Protein AF-A0A968N5Z4-F1 (afdb_monomer)

Sequence (242 aa):
MSGHGRSRRWRSIQRWVLMAIAAALLALATPAPAWSQWLPQSEAGAGNALPRGVQRIGVIEVATVKSHLDGRDLFEITAPAVQNRNELGDMLPVEVRAQQVTAAIDRAAWRLAEARDPAVVVAELNNFTILQAVDRKQLQRRVQLLTVTSLDADYHGLALEELAAEWQGILQDEIAREIRLYSPDELAKRTLRTLQIFLVAIAISVALWGLQWLLGRYSRRLASQRQREMAAAAAAAAAAAT

Radius of gyration: 35.43 Å; Cα contacts (8 Å, |Δi|>4): 238; chains: 1; bounding box: 84×46×102 Å

Secondary structure (DSSP, 8-state):
----SHHHHHHHHHHHHHHHHHHHHHHHSS----TTS---------TTPPPTTEEEETTEEEEEEE-TTT--EEEEEEEE--S-TT--TTPPPHHHHHHHHHHHHHHHHHHTTT-SSEEEEEEEETTEEEEEEEETTEEEEEEEEEE--HHHHHHHTS-HHHHHHHHHHHHHHHHHHHHHHH-HHHHHHHHHHHHHHHHHHHHHHHHHHHHHHHHHHHHHHHHHHHHHHHHHHHHHHHHHT-

Nearest PDB structures (foldseek):
  3hrg-assembly1_A  TM=4.103E-01  e=1.744E+00  Bacteroides thetaiotaomicron VPI-5482
  4v9b-assembly2_DQ  TM=3.376E-01  e=7.747E-01  Thermus thermophilus HB8
  6qla-assembly1_B  TM=3.942E-01  e=2.616E+00  permafrost metagenome

Solvent-accessible surface area (backbone atoms only — not comparable to full-atom values): 13858 Å² total; per-residue (Å²): 142,88,86,76,74,66,65,60,60,54,55,51,52,51,50,52,52,50,49,51,51,49,52,51,51,50,65,70,64,50,71,74,82,79,77,79,79,75,70,77,78,76,78,76,86,51,70,71,67,73,58,90,73,48,47,77,60,91,67,32,23,35,16,62,29,46,41,88,88,80,63,46,79,73,54,74,45,53,26,69,49,73,74,44,70,86,65,46,83,92,59,69,51,30,64,59,53,29,50,50,32,42,55,27,44,55,52,35,17,64,72,39,31,81,41,92,44,67,43,51,44,82,46,75,56,97,92,35,50,26,38,29,36,31,18,80,86,45,76,85,54,63,37,71,35,48,72,64,48,69,64,40,15,64,73,71,73,42,54,61,69,57,46,49,53,52,50,35,53,55,50,36,55,48,36,58,55,50,19,60,75,57,26,63,69,58,56,50,54,54,51,50,54,54,50,50,54,52,51,52,54,50,50,52,52,53,50,54,51,53,50,52,54,51,52,56,53,52,52,53,54,54,53,54,50,52,53,50,52,52,51,51,52,52,52,53,54,56,62,74,74,109

Structure (mmCIF, N/CA/C/O backbone):
data_AF-A0A968N5Z4-F1
#
_entry.id   AF-A0A968N5Z4-F1
#
loop_
_atom_site.group_PDB
_atom_site.id
_atom_site.type_symbol
_atom_site.label_atom_id
_atom_site.label_alt_id
_atom_site.label_comp_id
_atom_site.label_asym_id
_atom_site.label_entity_id
_atom_site.label_seq_id
_atom_site.pdbx_PDB_ins_code
_atom_site.Cartn_x
_atom_site.Cartn_y
_atom_site.Cartn_z
_atom_site.occupancy
_atom_site.B_iso_or_equiv
_atom_site.auth_seq_id
_atom_site.auth_comp_id
_atom_site.auth_asym_id
_atom_site.auth_atom_id
_atom_site.pdbx_PDB_model_num
ATOM 1 N N . MET A 1 1 ? 56.105 18.513 -48.249 1.00 44.12 1 MET A N 1
ATOM 2 C CA . MET A 1 1 ? 55.412 19.157 -47.108 1.00 44.12 1 MET A CA 1
ATOM 3 C C . MET A 1 1 ? 53.904 18.977 -47.268 1.00 44.12 1 MET A C 1
ATOM 5 O O . MET A 1 1 ? 53.317 19.684 -48.068 1.00 44.12 1 MET A O 1
ATOM 9 N N . SER A 1 2 ? 53.276 18.014 -46.583 1.00 49.69 2 SER A N 1
ATOM 10 C CA . SER A 1 2 ? 51.801 17.861 -46.571 1.00 49.69 2 SER A CA 1
ATOM 11 C C . SER A 1 2 ? 51.359 16.785 -45.563 1.00 49.69 2 SER A C 1
ATOM 13 O O . SER A 1 2 ? 50.905 15.701 -45.912 1.00 49.69 2 SER A O 1
ATOM 15 N N . GLY A 1 3 ? 51.521 17.080 -44.268 1.00 49.22 3 GLY A N 1
ATOM 16 C CA . GLY A 1 3 ? 51.230 16.160 -43.157 1.00 49.22 3 GLY A CA 1
ATOM 17 C C . GLY A 1 3 ? 50.047 16.550 -42.260 1.00 49.22 3 GLY A C 1
ATOM 18 O O . GLY A 1 3 ? 49.965 16.057 -41.143 1.00 49.22 3 GLY A O 1
ATOM 19 N N . HIS A 1 4 ? 49.152 17.458 -42.671 1.00 51.31 4 HIS A N 1
ATOM 20 C CA . HIS A 1 4 ? 48.159 18.063 -41.754 1.00 51.31 4 HIS A CA 1
ATOM 21 C C . HIS A 1 4 ? 46.698 17.588 -41.929 1.00 51.31 4 HIS A C 1
ATOM 23 O O . HIS A 1 4 ? 45.806 18.053 -41.226 1.00 51.31 4 HIS A O 1
ATOM 29 N N . GLY A 1 5 ? 46.418 16.612 -42.802 1.00 52.97 5 GLY A N 1
ATOM 30 C CA . GLY A 1 5 ? 45.034 16.191 -43.096 1.00 52.97 5 GLY A CA 1
ATOM 31 C C . GLY A 1 5 ? 44.387 15.185 -42.126 1.00 52.97 5 GLY A C 1
ATOM 32 O O . GLY A 1 5 ? 43.162 15.073 -42.091 1.00 52.97 5 GLY A O 1
ATOM 33 N N . ARG A 1 6 ? 45.161 14.424 -41.332 1.00 54.53 6 ARG A N 1
ATOM 34 C CA . ARG A 1 6 ? 44.605 13.334 -40.490 1.00 54.53 6 ARG A CA 1
ATOM 35 C C . ARG A 1 6 ? 44.046 13.797 -39.144 1.00 54.53 6 ARG A C 1
ATOM 37 O O . ARG A 1 6 ? 43.114 13.173 -38.643 1.00 54.53 6 ARG A O 1
ATOM 44 N N . SER A 1 7 ? 44.550 14.894 -38.583 1.00 55.19 7 SER A N 1
ATOM 45 C CA . SER A 1 7 ? 44.111 15.395 -37.271 1.00 55.19 7 SER A CA 1
ATOM 46 C C . SER A 1 7 ? 42.690 15.973 -37.299 1.00 55.19 7 SER A C 1
ATOM 48 O O . SER A 1 7 ? 41.977 15.911 -36.298 1.00 55.19 7 SER A O 1
ATOM 50 N N . ARG A 1 8 ? 42.230 16.472 -38.456 1.00 55.38 8 ARG A N 1
ATOM 51 C CA . ARG A 1 8 ? 40.909 17.108 -38.590 1.00 55.38 8 ARG A CA 1
ATOM 52 C C . ARG A 1 8 ? 39.753 16.100 -38.551 1.00 55.38 8 ARG A C 1
ATOM 54 O O . ARG A 1 8 ? 38.752 16.353 -37.888 1.00 55.38 8 ARG A O 1
ATOM 61 N N . ARG A 1 9 ? 39.918 14.927 -39.180 1.00 58.88 9 ARG A N 1
ATOM 62 C CA . ARG A 1 9 ? 38.917 13.839 -39.147 1.00 58.88 9 ARG A CA 1
ATOM 63 C C . ARG A 1 9 ? 38.835 13.151 -37.779 1.00 58.88 9 ARG A C 1
ATOM 65 O O . ARG A 1 9 ? 37.739 12.817 -37.336 1.00 58.88 9 ARG A O 1
ATOM 72 N N . TRP A 1 10 ? 39.958 13.006 -37.073 1.00 54.97 10 TRP A N 1
ATOM 73 C CA . TRP A 1 10 ? 39.968 12.401 -35.734 1.00 54.97 10 TRP A CA 1
ATOM 74 C C . TRP A 1 10 ? 39.226 13.267 -34.705 1.00 54.97 10 TRP A C 1
ATOM 76 O O . TRP A 1 10 ? 38.425 12.755 -33.924 1.00 54.97 10 TRP A O 1
ATOM 86 N N . ARG A 1 11 ? 39.392 14.595 -34.783 1.00 67.75 11 ARG A N 1
ATOM 87 C CA . ARG A 1 11 ? 38.659 15.549 -33.936 1.00 67.75 11 ARG A CA 1
ATOM 88 C C . ARG A 1 11 ? 37.149 15.542 -34.191 1.00 67.75 11 ARG A C 1
ATOM 90 O O . ARG A 1 11 ? 36.386 15.729 -33.252 1.00 67.75 11 ARG A O 1
ATOM 97 N N . SER A 1 12 ? 36.699 15.299 -35.427 1.00 70.50 12 SER A N 1
ATOM 98 C CA . SER A 1 12 ? 35.258 15.201 -35.713 1.00 70.50 12 SER A CA 1
ATOM 99 C C . SER A 1 12 ? 34.622 13.941 -35.123 1.00 70.50 12 SER A C 1
ATOM 101 O O . SER A 1 12 ? 33.533 14.021 -34.570 1.00 70.50 12 SER A O 1
ATOM 103 N N . ILE A 1 13 ? 35.321 12.801 -35.154 1.00 71.31 13 ILE A N 1
ATOM 104 C CA . ILE A 1 13 ? 34.802 11.542 -34.599 1.00 71.31 13 ILE A CA 1
ATOM 105 C C . ILE A 1 13 ? 34.783 11.599 -33.069 1.00 71.31 13 ILE A C 1
ATOM 107 O O . ILE A 1 13 ? 33.789 11.217 -32.463 1.00 71.31 13 ILE A O 1
ATOM 111 N N . GLN A 1 14 ? 35.824 12.162 -32.442 1.00 80.56 14 GLN A N 1
ATOM 112 C CA . GLN A 1 14 ? 35.818 12.410 -30.996 1.00 80.56 14 GLN A CA 1
ATOM 113 C C . GLN A 1 14 ? 34.645 13.297 -30.571 1.00 80.56 14 GLN A C 1
ATOM 115 O O . GLN A 1 14 ? 34.032 13.020 -29.550 1.00 80.56 14 GLN A O 1
ATOM 120 N N . ARG A 1 15 ? 34.284 14.316 -31.362 1.00 81.50 15 ARG A N 1
ATOM 121 C CA . ARG A 1 15 ? 33.121 15.171 -31.077 1.00 81.50 15 ARG A CA 1
ATOM 122 C C . ARG A 1 15 ? 31.794 14.424 -31.176 1.00 81.50 15 ARG A C 1
ATOM 124 O O . ARG A 1 15 ? 30.943 14.647 -30.329 1.00 81.50 15 ARG A O 1
ATOM 131 N N . TRP A 1 16 ? 31.623 13.533 -32.153 1.00 80.62 16 TRP A N 1
ATOM 132 C CA . TRP A 1 16 ? 30.402 12.725 -32.268 1.00 80.62 16 TRP A CA 1
ATOM 133 C C . TRP A 1 16 ? 30.281 11.683 -31.157 1.00 80.62 16 TRP A C 1
ATOM 135 O O . TRP A 1 16 ? 29.206 11.536 -30.589 1.00 80.62 16 TRP A O 1
ATOM 145 N N . VAL A 1 17 ? 31.381 11.017 -30.793 1.00 80.38 17 VAL A N 1
ATOM 146 C CA . VAL A 1 17 ? 31.399 10.072 -29.664 1.00 80.38 17 VAL A CA 1
ATOM 147 C C . VAL A 1 17 ? 31.159 10.805 -28.344 1.00 80.38 17 VAL A C 1
ATOM 149 O O . VAL A 1 17 ? 30.340 10.359 -27.551 1.00 80.38 17 VAL A O 1
ATOM 152 N N . LEU A 1 18 ? 31.795 11.962 -28.131 1.00 81.44 18 LEU A N 1
ATOM 153 C CA . LEU A 1 18 ? 31.539 12.791 -26.952 1.00 81.44 18 LEU A CA 1
ATOM 154 C C . LEU A 1 18 ? 30.105 13.325 -26.927 1.00 81.44 18 LEU A C 1
ATOM 156 O O . LEU A 1 18 ? 29.516 13.329 -25.858 1.00 81.44 18 LEU A O 1
ATOM 160 N N . MET A 1 19 ? 29.516 13.716 -28.063 1.00 83.88 19 MET A N 1
ATOM 161 C CA . MET A 1 19 ? 28.106 14.123 -28.113 1.00 83.88 19 MET A CA 1
ATOM 162 C C . MET A 1 19 ? 27.152 12.954 -27.860 1.00 83.88 19 MET A C 1
ATOM 164 O O . MET A 1 19 ? 26.158 13.148 -27.175 1.00 83.88 19 MET A O 1
ATOM 168 N N . ALA A 1 20 ? 27.448 11.748 -28.348 1.00 78.00 20 ALA A N 1
ATOM 169 C CA . ALA A 1 20 ? 26.629 10.565 -28.086 1.00 78.00 20 ALA A CA 1
ATOM 170 C C . ALA A 1 20 ? 26.717 10.121 -26.618 1.00 78.00 20 ALA A C 1
ATOM 172 O O . ALA A 1 20 ? 25.696 9.826 -26.007 1.00 78.00 20 ALA A O 1
ATOM 173 N N . ILE A 1 21 ? 27.920 10.136 -26.030 1.00 81.88 21 ILE A N 1
ATOM 174 C CA . ILE A 1 21 ? 28.124 9.864 -24.601 1.00 81.88 21 ILE A CA 1
ATOM 175 C C . ILE A 1 21 ? 27.467 10.957 -23.758 1.00 81.88 21 ILE A C 1
ATOM 177 O O . ILE A 1 21 ? 26.782 10.637 -22.796 1.00 81.88 21 ILE A O 1
ATOM 181 N N . ALA A 1 22 ? 27.619 12.230 -24.129 1.00 79.75 22 ALA A N 1
ATOM 182 C CA . ALA A 1 22 ? 26.968 13.335 -23.436 1.00 79.75 22 ALA A CA 1
ATOM 183 C C . ALA A 1 22 ? 25.444 13.233 -23.534 1.00 79.75 22 ALA A C 1
ATOM 185 O O . ALA A 1 22 ? 24.788 13.396 -22.520 1.00 79.75 22 ALA A O 1
ATOM 186 N N . ALA A 1 23 ? 24.875 12.900 -24.695 1.00 76.81 23 ALA A N 1
ATOM 187 C CA . ALA A 1 23 ? 23.435 12.702 -24.858 1.00 76.81 23 ALA A CA 1
ATOM 188 C C . ALA A 1 23 ? 22.921 11.488 -24.068 1.00 76.81 23 ALA A C 1
ATOM 190 O O . ALA A 1 23 ? 21.859 11.568 -23.459 1.00 76.81 23 ALA A O 1
ATOM 191 N N . ALA A 1 24 ? 23.682 10.390 -24.020 1.00 75.19 24 ALA A N 1
ATOM 192 C CA . ALA A 1 24 ? 23.342 9.216 -23.218 1.00 75.19 24 ALA A CA 1
ATOM 193 C C . ALA A 1 24 ? 23.418 9.511 -21.712 1.00 75.19 24 ALA A C 1
ATOM 195 O O . ALA A 1 24 ? 22.504 9.158 -20.974 1.00 75.19 24 ALA A O 1
ATOM 196 N N . LEU A 1 25 ? 24.467 10.206 -21.260 1.00 78.81 25 LEU A N 1
ATOM 197 C CA . LEU A 1 25 ? 24.588 10.671 -19.879 1.00 78.81 25 LEU A CA 1
ATOM 198 C C . LEU A 1 25 ? 23.495 11.683 -19.536 1.00 78.81 25 LEU A C 1
ATOM 200 O O . LEU A 1 25 ? 22.955 11.613 -18.444 1.00 78.81 25 LEU A O 1
ATOM 204 N N . LEU A 1 26 ? 23.120 12.573 -20.460 1.00 78.50 26 LEU A N 1
ATOM 205 C CA . LEU A 1 26 ? 22.037 13.535 -20.259 1.00 78.50 26 LEU A CA 1
ATOM 206 C C . LEU A 1 26 ? 20.676 12.831 -20.165 1.00 78.50 26 LEU A C 1
ATOM 208 O O . LEU A 1 26 ? 19.876 13.206 -19.323 1.00 78.50 26 LEU A O 1
ATOM 212 N N . ALA A 1 27 ? 20.437 11.779 -20.953 1.00 69.88 27 ALA A N 1
ATOM 213 C CA . ALA A 1 27 ? 19.224 10.960 -20.875 1.00 69.88 27 ALA A CA 1
ATOM 214 C C . ALA A 1 27 ? 19.164 10.070 -19.616 1.00 69.88 27 ALA A C 1
ATOM 216 O O . ALA A 1 27 ? 18.082 9.735 -19.144 1.00 69.88 27 ALA A O 1
ATOM 217 N N . LEU A 1 28 ? 20.316 9.686 -19.057 1.00 65.69 28 LEU A N 1
ATOM 218 C CA . LEU A 1 28 ? 20.408 8.984 -17.770 1.00 65.69 28 LEU A CA 1
ATOM 219 C C . LEU A 1 28 ? 20.325 9.947 -16.575 1.00 65.69 28 LEU A C 1
ATOM 221 O O . LEU A 1 28 ? 19.877 9.557 -15.502 1.00 65.69 28 LEU A O 1
ATOM 225 N N . ALA A 1 29 ? 20.766 11.192 -16.762 1.00 61.19 29 ALA A N 1
ATOM 226 C CA . ALA A 1 29 ? 20.775 12.244 -15.755 1.00 61.19 29 ALA A CA 1
ATOM 227 C C . ALA A 1 29 ? 19.541 13.148 -15.810 1.00 61.19 29 ALA A C 1
ATOM 229 O O . ALA A 1 29 ? 19.457 14.064 -14.999 1.00 61.19 29 ALA A O 1
ATOM 230 N N . THR A 1 30 ? 18.586 12.923 -16.719 1.00 51.00 30 THR A N 1
ATOM 231 C CA . THR A 1 30 ? 17.233 13.448 -16.543 1.00 51.00 30 THR A CA 1
ATOM 232 C C . THR A 1 30 ? 16.598 12.645 -15.414 1.00 51.00 30 THR A C 1
ATOM 234 O O . THR A 1 30 ? 16.192 11.505 -15.665 1.00 51.00 30 THR A O 1
ATOM 237 N N . PRO A 1 31 ? 16.519 13.168 -14.171 1.00 49.94 31 PRO A N 1
ATOM 238 C CA . PRO A 1 31 ? 15.640 12.557 -13.195 1.00 49.94 31 PRO A CA 1
ATOM 239 C C . PRO A 1 31 ? 14.262 12.494 -13.850 1.00 49.94 31 PRO A C 1
ATOM 241 O O . PRO A 1 31 ? 13.804 13.484 -14.431 1.00 49.94 31 PRO A O 1
ATOM 244 N N . ALA A 1 32 ? 13.615 11.327 -13.802 1.00 53.97 32 ALA A N 1
ATOM 245 C CA . ALA A 1 32 ? 12.187 11.269 -14.076 1.00 53.97 32 ALA A CA 1
ATOM 246 C C . ALA A 1 32 ? 11.536 12.418 -13.286 1.00 53.97 32 ALA A C 1
ATOM 248 O O . ALA A 1 32 ? 11.923 12.615 -12.128 1.00 53.97 32 ALA A O 1
ATOM 249 N N . PRO A 1 33 ? 10.643 13.225 -13.884 1.00 47.69 33 PRO A N 1
ATOM 250 C CA . PRO A 1 33 ? 10.035 14.339 -13.179 1.00 47.69 33 PRO A CA 1
ATOM 251 C C . PRO A 1 33 ? 9.195 13.788 -12.023 1.00 47.69 33 PRO A C 1
ATOM 253 O O . PRO A 1 33 ? 8.003 13.544 -12.155 1.00 47.69 33 PRO A O 1
ATOM 256 N N . ALA A 1 34 ? 9.818 13.635 -10.855 1.00 47.16 34 ALA A N 1
ATOM 257 C CA . ALA A 1 34 ? 9.179 13.479 -9.554 1.00 47.16 34 ALA A CA 1
ATOM 258 C C . ALA A 1 34 ? 8.635 14.845 -9.089 1.00 47.16 34 ALA A C 1
ATOM 260 O O . ALA A 1 34 ? 8.777 15.248 -7.941 1.00 47.16 34 ALA A O 1
ATOM 261 N N . TRP A 1 35 ? 8.076 15.611 -10.030 1.00 44.03 35 TRP A N 1
ATOM 262 C CA . TRP A 1 35 ? 7.598 16.983 -9.854 1.00 44.03 35 TRP A CA 1
ATOM 263 C C . TRP A 1 35 ? 6.091 17.009 -9.569 1.00 44.03 35 TRP A C 1
ATOM 265 O O . TRP A 1 35 ? 5.428 18.009 -9.820 1.00 44.03 35 TRP A O 1
ATOM 275 N N . SER A 1 36 ? 5.528 15.913 -9.055 1.00 43.16 36 SER A N 1
ATOM 276 C CA . SER A 1 36 ? 4.125 15.849 -8.633 1.00 43.16 36 SER A CA 1
ATOM 277 C C . SER A 1 36 ? 3.931 15.859 -7.113 1.00 43.16 36 SER A C 1
ATOM 279 O O . SER A 1 36 ? 2.792 15.898 -6.664 1.00 43.16 36 SER A O 1
ATOM 281 N N . GLN A 1 37 ? 4.998 15.883 -6.305 1.00 51.44 37 GLN A N 1
ATOM 282 C CA . GLN A 1 37 ? 4.885 15.824 -4.835 1.00 51.44 37 GLN A CA 1
ATOM 283 C C . GLN A 1 37 ? 5.090 17.167 -4.114 1.00 51.44 37 GLN A C 1
ATOM 285 O O . GLN A 1 37 ? 5.214 17.192 -2.896 1.00 51.44 37 GLN A O 1
ATOM 290 N N . TRP A 1 38 ? 5.118 18.291 -4.838 1.00 49.19 38 TRP A N 1
ATOM 291 C CA . TRP A 1 38 ? 5.418 19.614 -4.264 1.00 49.19 38 TRP A CA 1
ATOM 292 C C . TRP A 1 38 ? 4.328 20.667 -4.482 1.00 49.19 38 TRP A C 1
ATOM 294 O O . TRP A 1 38 ? 4.606 21.863 -4.416 1.00 49.19 38 TRP A O 1
ATOM 304 N N . LEU A 1 39 ? 3.076 20.254 -4.709 1.00 47.16 39 LEU A N 1
ATOM 305 C CA . LEU A 1 39 ? 1.979 21.171 -4.418 1.00 47.16 39 LEU A CA 1
ATOM 306 C C . LEU A 1 39 ? 1.737 21.147 -2.906 1.00 47.16 39 LEU A C 1
ATOM 308 O O . LEU A 1 39 ? 1.296 20.110 -2.403 1.00 47.16 39 LEU A O 1
ATOM 312 N N . PRO A 1 40 ? 1.971 22.254 -2.174 1.00 49.41 40 PRO A N 1
ATOM 313 C CA . PRO A 1 40 ? 1.305 22.426 -0.897 1.00 49.41 40 PRO A CA 1
ATOM 314 C C . PRO A 1 40 ? -0.190 22.297 -1.185 1.00 49.41 40 PRO A C 1
ATOM 316 O O . PRO A 1 40 ? -0.735 23.042 -2.005 1.00 49.41 40 PRO A O 1
ATOM 319 N N . GLN A 1 41 ? -0.837 21.289 -0.593 1.00 55.97 41 GLN A N 1
ATOM 320 C CA . GLN A 1 41 ? -2.289 21.248 -0.576 1.00 55.97 41 GLN A CA 1
ATOM 321 C C . GLN A 1 41 ? -2.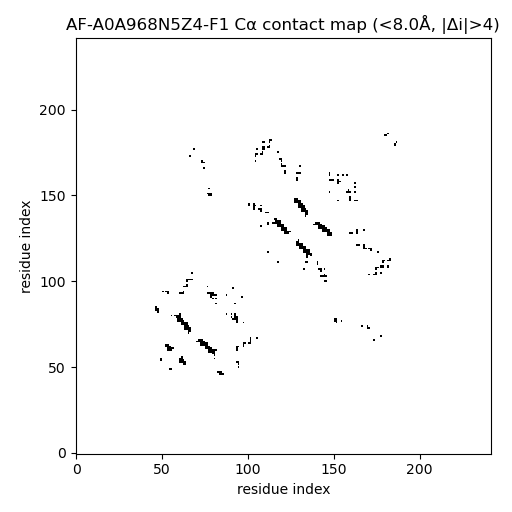717 22.551 0.082 1.00 55.97 41 GLN A C 1
ATOM 323 O O . GLN A 1 41 ? -2.425 22.791 1.249 1.00 55.97 41 GLN A O 1
ATOM 328 N N . SER A 1 42 ? -3.314 23.434 -0.710 1.00 49.06 42 SER A N 1
ATOM 329 C CA . SER A 1 42 ? -3.945 24.630 -0.204 1.00 49.06 42 SER A CA 1
ATOM 330 C C . SER A 1 42 ? -4.974 24.183 0.826 1.00 49.06 42 SER A C 1
ATOM 332 O O . SER A 1 42 ? -6.006 23.607 0.478 1.00 49.06 42 SER A O 1
ATOM 334 N N . GLU A 1 43 ? -4.659 24.423 2.097 1.00 50.78 43 GLU A N 1
ATOM 335 C CA . GLU A 1 43 ? -5.627 24.460 3.179 1.00 50.78 43 GLU A CA 1
ATOM 336 C C . GLU A 1 43 ? -6.643 25.538 2.805 1.00 50.78 43 GLU A C 1
ATOM 338 O O . GLU A 1 43 ? -6.453 26.736 3.018 1.00 50.78 43 GLU A O 1
ATOM 343 N N . ALA A 1 44 ? -7.706 25.115 2.125 1.00 45.31 44 ALA A N 1
ATOM 344 C CA . ALA A 1 44 ? -8.873 25.941 1.933 1.00 45.31 44 ALA A CA 1
ATOM 345 C C . ALA A 1 44 ? -9.470 26.157 3.324 1.00 45.31 44 ALA A C 1
ATOM 347 O O . ALA A 1 44 ? -10.059 25.253 3.914 1.00 45.31 44 ALA A O 1
ATOM 348 N N . GLY A 1 45 ? -9.239 27.353 3.860 1.00 45.47 45 GLY A N 1
ATOM 349 C CA . GLY A 1 45 ? -9.742 27.774 5.150 1.00 45.47 45 GLY A CA 1
ATOM 350 C C . GLY A 1 45 ? -11.253 27.598 5.265 1.00 45.47 45 GLY A C 1
ATOM 351 O O . GLY A 1 45 ? -12.021 28.134 4.474 1.00 45.47 45 GLY A O 1
ATOM 352 N N . ALA A 1 46 ? -11.650 26.856 6.289 1.00 45.03 46 ALA A N 1
ATOM 353 C CA . ALA A 1 46 ? -12.805 27.076 7.152 1.00 45.03 46 ALA A CA 1
ATOM 354 C C . ALA A 1 46 ? -12.725 25.954 8.189 1.00 45.03 46 ALA A C 1
ATOM 356 O O . ALA A 1 46 ? -12.797 24.792 7.805 1.00 45.03 46 ALA A O 1
ATOM 357 N N . GLY A 1 47 ? -12.569 26.267 9.479 1.00 53.75 47 GLY A N 1
ATOM 358 C CA . GLY A 1 47 ? -12.308 25.293 10.560 1.00 53.75 47 GLY A CA 1
ATOM 359 C C . GLY A 1 47 ? -13.320 24.144 10.732 1.00 53.75 47 GLY A C 1
ATOM 360 O O . GLY A 1 47 ? -13.128 23.313 11.612 1.00 53.75 47 GLY A O 1
ATOM 361 N N . ASN A 1 48 ? -14.346 24.068 9.874 1.00 63.38 48 ASN A N 1
ATOM 362 C CA . ASN A 1 48 ? -15.399 23.053 9.842 1.00 63.38 48 ASN A CA 1
ATOM 363 C C . ASN A 1 48 ? -15.581 22.364 8.470 1.00 63.38 48 ASN A C 1
ATOM 365 O O . ASN A 1 48 ? -16.478 21.531 8.336 1.00 63.38 48 ASN A O 1
ATOM 369 N N . ALA A 1 49 ? -14.808 22.711 7.435 1.00 76.75 49 ALA A N 1
ATOM 370 C CA . ALA A 1 49 ? -14.915 22.032 6.144 1.00 76.75 49 ALA A CA 1
ATOM 371 C C . ALA A 1 49 ? -14.338 20.612 6.253 1.00 76.75 49 ALA A C 1
ATOM 373 O O . ALA A 1 49 ? -13.232 20.419 6.759 1.00 76.75 49 ALA A O 1
ATOM 374 N N . LEU A 1 50 ? -15.093 19.612 5.793 1.00 84.50 50 LEU A N 1
ATOM 375 C CA . LEU A 1 50 ? -14.622 18.229 5.787 1.00 84.50 50 LEU A CA 1
ATOM 376 C C . LEU A 1 50 ? -13.473 18.074 4.777 1.00 84.50 50 LEU A C 1
ATOM 378 O O . LEU A 1 50 ? -13.612 18.524 3.632 1.00 84.50 50 LEU A O 1
ATOM 382 N N . PRO A 1 51 ? -12.352 17.437 5.164 1.00 87.81 51 PRO A N 1
ATOM 383 C CA . PRO A 1 51 ? -11.289 17.087 4.234 1.00 87.81 51 PRO A CA 1
ATOM 384 C C . PRO A 1 51 ? -11.805 16.200 3.097 1.00 87.81 51 PRO A C 1
ATOM 386 O O . PRO A 1 51 ? -12.813 15.500 3.217 1.00 87.81 51 PRO A O 1
ATOM 389 N N . ARG A 1 52 ? -11.096 16.200 1.965 1.00 87.44 52 ARG A N 1
ATOM 390 C CA . ARG A 1 52 ? -11.456 15.335 0.833 1.00 87.44 52 ARG A CA 1
ATOM 391 C C . ARG A 1 52 ? -11.396 13.865 1.243 1.00 87.44 52 ARG A C 1
ATOM 393 O O . ARG A 1 52 ? -10.413 13.433 1.833 1.00 87.44 52 ARG A O 1
ATOM 400 N N . GLY A 1 53 ? -12.420 13.105 0.861 1.00 89.12 53 GLY A N 1
ATOM 401 C CA . GLY A 1 53 ? -12.520 11.682 1.196 1.00 89.12 53 GLY A CA 1
ATOM 402 C C . GLY A 1 53 ? -12.986 11.405 2.627 1.00 89.12 53 GLY A C 1
ATOM 403 O O . GLY A 1 53 ? -13.000 10.245 3.018 1.00 89.12 53 GLY A O 1
ATOM 404 N N . VAL A 1 54 ? -13.372 12.442 3.383 1.00 94.31 54 VAL A N 1
ATOM 405 C CA . VAL A 1 54 ? -14.023 12.297 4.688 1.00 94.31 54 VAL A CA 1
ATOM 406 C C . VAL A 1 54 ? -15.513 12.569 4.545 1.00 94.31 54 VAL A C 1
ATOM 408 O O . VAL A 1 54 ? -15.921 13.627 4.059 1.00 94.31 54 VAL A O 1
ATOM 411 N N . GLN A 1 55 ? -16.330 11.632 5.012 1.00 94.69 55 GLN A N 1
ATOM 412 C CA . GLN A 1 55 ? -17.776 11.787 5.100 1.00 94.69 55 GLN A CA 1
ATOM 413 C C . GLN A 1 55 ? -18.200 11.856 6.565 1.00 94.69 55 GLN A C 1
ATOM 415 O O . GLN A 1 55 ? -17.786 11.031 7.372 1.00 94.69 55 GLN A O 1
ATOM 420 N N . ARG A 1 56 ? -19.050 12.822 6.924 1.00 94.31 56 ARG A N 1
ATOM 421 C CA . ARG A 1 56 ? -19.633 12.910 8.269 1.00 94.31 56 ARG A CA 1
ATOM 422 C C . ARG A 1 56 ? -21.038 12.328 8.278 1.00 94.31 56 ARG A C 1
ATOM 424 O O . ARG A 1 56 ? -21.883 12.751 7.491 1.00 94.31 56 ARG A O 1
ATOM 431 N N . ILE A 1 57 ? -21.290 11.414 9.209 1.00 93.12 57 ILE A N 1
ATOM 432 C CA . ILE A 1 57 ? -22.593 10.786 9.431 1.00 93.12 57 ILE A CA 1
ATOM 433 C C . ILE A 1 57 ? -22.941 10.967 10.911 1.00 93.12 57 ILE A C 1
ATOM 435 O O . ILE A 1 57 ? -22.493 10.224 11.777 1.00 93.12 57 ILE A O 1
ATOM 439 N N . GLY A 1 58 ? -23.713 12.009 11.224 1.00 91.69 58 GLY A N 1
ATOM 440 C CA . GLY A 1 58 ? -24.065 12.338 12.607 1.00 91.69 58 GLY A CA 1
ATOM 441 C C . GLY A 1 58 ? -22.833 12.642 13.468 1.00 91.69 58 GLY A C 1
ATOM 442 O O . GLY A 1 58 ? -22.168 13.656 13.259 1.00 91.69 58 GLY A O 1
ATOM 443 N N . VAL A 1 59 ? -22.558 11.768 14.441 1.00 93.12 59 VAL A N 1
ATOM 444 C CA . VAL A 1 59 ? -21.458 11.897 15.418 1.00 93.12 59 VAL A CA 1
ATOM 445 C C . VAL A 1 59 ? -20.178 11.164 15.011 1.00 93.12 59 VAL A C 1
ATOM 447 O O . VAL A 1 59 ? -19.207 11.185 15.766 1.00 93.12 59 VAL A O 1
ATOM 450 N N . ILE A 1 60 ? -20.159 10.532 13.837 1.00 95.44 60 ILE A N 1
ATOM 451 C CA . ILE A 1 60 ? -18.986 9.833 13.308 1.00 95.44 60 ILE A CA 1
ATOM 452 C C . ILE A 1 60 ? -18.520 10.453 11.997 1.00 95.44 60 ILE A C 1
ATOM 454 O O . ILE A 1 60 ? -19.293 11.046 11.239 1.00 95.44 60 ILE A O 1
ATOM 458 N N . GLU A 1 61 ? -17.235 10.297 11.728 1.00 96.12 61 GLU A N 1
ATOM 459 C CA . GLU A 1 61 ? -16.627 10.557 10.435 1.00 96.12 61 GLU A CA 1
ATOM 460 C C . GLU A 1 61 ? -16.045 9.264 9.880 1.00 96.12 61 GLU A C 1
ATOM 462 O O . GLU A 1 61 ? -15.518 8.441 10.624 1.00 96.12 61 GLU A O 1
ATOM 467 N N . VAL A 1 62 ? -16.152 9.104 8.569 1.00 97.44 62 VAL A N 1
ATOM 468 C CA . VAL A 1 62 ? -15.720 7.931 7.816 1.00 97.44 62 VAL A CA 1
ATOM 469 C C . VAL A 1 62 ? -14.669 8.379 6.812 1.00 97.44 62 VAL A C 1
ATOM 471 O O . VAL A 1 62 ? -14.856 9.400 6.145 1.00 97.44 62 VAL A O 1
ATOM 474 N N . ALA A 1 63 ? -13.574 7.633 6.700 1.00 97.62 63 ALA A N 1
ATOM 475 C CA . ALA A 1 63 ? -12.590 7.814 5.641 1.00 97.62 63 ALA A CA 1
ATOM 476 C C . ALA A 1 63 ? -12.196 6.478 5.024 1.00 97.62 63 ALA A C 1
ATOM 478 O O . ALA A 1 63 ? -12.073 5.458 5.703 1.00 97.62 63 ALA A O 1
ATOM 479 N N . THR A 1 64 ? -11.939 6.508 3.724 1.00 97.75 64 THR A N 1
ATOM 480 C CA . THR A 1 64 ? -11.504 5.336 2.972 1.00 97.75 64 THR A CA 1
ATOM 481 C C . THR A 1 64 ? -9.989 5.174 3.053 1.00 97.75 64 THR A C 1
ATOM 483 O O . THR A 1 64 ? -9.235 6.087 2.705 1.00 97.75 64 THR A O 1
ATOM 486 N N . VAL A 1 65 ? -9.531 3.993 3.462 1.00 97.50 65 VAL A N 1
ATOM 487 C CA . VAL A 1 65 ? -8.132 3.579 3.327 1.00 97.50 65 VAL A CA 1
ATOM 488 C C . VAL A 1 65 ? -7.916 3.146 1.882 1.00 97.50 65 VAL A C 1
ATOM 490 O O . VAL A 1 65 ? -8.645 2.300 1.366 1.00 97.50 65 VAL A O 1
ATOM 493 N N . LYS A 1 66 ? -6.917 3.729 1.219 1.00 96.12 66 LYS A N 1
ATOM 494 C CA . LYS A 1 66 ? -6.616 3.464 -0.192 1.00 96.12 66 LYS A CA 1
ATOM 495 C C . LYS A 1 66 ? -5.283 2.741 -0.353 1.00 96.12 66 LYS A C 1
ATOM 497 O O . LYS A 1 66 ? -4.364 2.952 0.440 1.00 96.12 66 LYS A O 1
ATOM 502 N N . SER A 1 67 ? -5.189 1.931 -1.405 1.00 95.31 67 SER A N 1
ATOM 503 C CA . SER A 1 67 ? -3.944 1.321 -1.874 1.00 95.31 67 SER A CA 1
ATOM 504 C C . SER A 1 67 ? -2.973 2.396 -2.353 1.00 95.31 67 SER A C 1
ATOM 506 O O . SER A 1 67 ? -3.360 3.276 -3.128 1.00 95.31 67 SER A O 1
ATOM 508 N N . HIS A 1 68 ? -1.701 2.305 -1.962 1.00 90.38 68 HIS A N 1
ATOM 509 C CA . HIS A 1 68 ? -0.661 3.165 -2.534 1.00 90.38 68 HIS A CA 1
ATOM 510 C C . HIS A 1 68 ? -0.396 2.802 -4.005 1.00 90.38 68 HIS A C 1
ATOM 512 O O . HIS A 1 68 ? -0.041 3.658 -4.812 1.00 90.38 68 HIS A O 1
ATOM 518 N N . LEU A 1 69 ? -0.592 1.537 -4.384 1.00 89.62 69 LEU A N 1
ATOM 519 C CA . LEU A 1 69 ? -0.195 1.028 -5.696 1.00 89.62 69 LEU A CA 1
ATOM 520 C C . LEU A 1 69 ? -1.045 1.560 -6.842 1.00 89.62 69 LEU A C 1
ATOM 522 O O . LEU A 1 69 ? -0.512 1.909 -7.896 1.00 89.62 69 LEU A O 1
ATOM 526 N N . ASP A 1 70 ? -2.359 1.580 -6.654 1.00 92.50 70 ASP A N 1
ATOM 527 C CA . ASP A 1 70 ? -3.319 1.917 -7.706 1.00 92.50 70 ASP A CA 1
ATOM 528 C C . ASP A 1 70 ? -4.401 2.911 -7.253 1.00 92.50 70 ASP A C 1
ATOM 530 O O . ASP A 1 70 ? -5.237 3.318 -8.060 1.00 92.50 70 ASP A O 1
ATOM 534 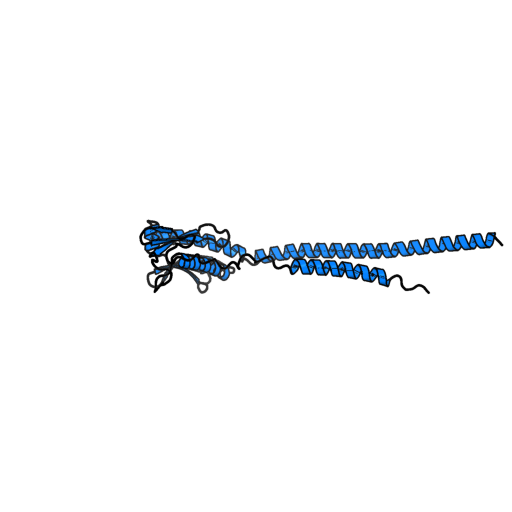N N . GLY A 1 71 ? -4.371 3.352 -5.990 1.00 93.50 71 GLY A N 1
ATOM 535 C CA . GLY A 1 71 ? -5.328 4.314 -5.444 1.00 93.50 71 GLY A CA 1
ATOM 536 C C . GLY A 1 71 ? -6.728 3.748 -5.217 1.00 93.50 71 GLY A C 1
ATOM 537 O O . GLY A 1 71 ? -7.643 4.527 -4.927 1.00 93.50 71 GLY A O 1
ATOM 538 N N . ARG A 1 72 ? -6.920 2.428 -5.357 1.00 95.44 72 ARG A N 1
ATOM 539 C CA . ARG A 1 72 ? -8.217 1.797 -5.114 1.00 95.44 72 ARG A CA 1
ATOM 540 C C . ARG A 1 72 ? -8.573 1.807 -3.638 1.00 95.44 72 ARG A C 1
ATOM 542 O O . ARG A 1 72 ? -7.700 1.798 -2.769 1.00 95.44 72 ARG A O 1
ATOM 549 N N . ASP A 1 73 ? -9.864 1.749 -3.379 1.00 96.88 73 ASP A N 1
ATOM 550 C CA . ASP A 1 73 ? -10.403 1.683 -2.031 1.00 96.88 73 ASP A CA 1
ATOM 551 C C . ASP A 1 73 ? -10.175 0.276 -1.462 1.00 96.88 73 ASP A C 1
ATOM 553 O O . ASP A 1 73 ? -10.465 -0.724 -2.122 1.00 96.88 73 ASP A O 1
ATOM 557 N N . LEU A 1 74 ? -9.586 0.198 -0.266 1.00 97.44 74 LEU A N 1
ATOM 558 C CA . LEU A 1 74 ? -9.363 -1.060 0.445 1.00 97.44 74 LEU A CA 1
ATOM 559 C C . LEU A 1 74 ? -10.538 -1.346 1.377 1.00 97.44 74 LEU A C 1
ATOM 561 O O . LEU A 1 74 ? -11.177 -2.382 1.253 1.00 97.44 74 LEU A O 1
ATOM 565 N N . PHE A 1 75 ? -10.808 -0.427 2.299 1.00 98.25 75 PHE A N 1
ATOM 566 C CA . PHE A 1 75 ? -11.918 -0.481 3.249 1.00 98.25 75 PHE A CA 1
ATOM 567 C C . PHE A 1 75 ? -12.123 0.900 3.878 1.00 98.25 75 PHE A C 1
ATOM 569 O O . PHE A 1 75 ? -11.278 1.792 3.755 1.00 98.25 75 PHE A O 1
ATOM 576 N N . GLU A 1 76 ? -13.246 1.082 4.561 1.00 98.12 76 GLU A N 1
ATOM 577 C CA . GLU A 1 76 ? -13.592 2.325 5.247 1.00 98.12 76 GLU A CA 1
ATOM 578 C C . GLU A 1 76 ? -13.388 2.186 6.751 1.00 98.12 76 GLU A C 1
ATOM 580 O O . GLU A 1 76 ? -13.767 1.181 7.352 1.00 98.12 76 GLU A O 1
ATOM 585 N N . ILE A 1 77 ? -12.793 3.211 7.352 1.00 97.88 77 ILE A N 1
ATOM 586 C CA . ILE A 1 77 ? -12.582 3.311 8.792 1.00 97.88 77 ILE A CA 1
ATOM 587 C C . ILE A 1 77 ? -13.336 4.510 9.345 1.00 97.88 77 ILE A C 1
ATOM 589 O O . ILE A 1 77 ? -13.611 5.477 8.633 1.00 97.88 77 ILE A O 1
ATOM 593 N N . THR A 1 78 ? -13.612 4.470 10.640 1.00 97.81 78 THR A N 1
ATOM 594 C CA . THR A 1 78 ? -14.407 5.485 11.323 1.00 97.81 78 THR A CA 1
ATOM 595 C C . THR A 1 78 ? -13.639 6.158 12.452 1.00 97.81 78 THR A C 1
ATOM 597 O O . THR A 1 78 ? -12.667 5.629 12.987 1.00 97.81 78 THR A O 1
ATOM 600 N N . ALA A 1 79 ? -14.048 7.361 12.830 1.00 95.62 79 ALA A N 1
ATOM 601 C CA . ALA A 1 79 ? -13.625 7.988 14.075 1.00 95.62 79 ALA A CA 1
ATOM 602 C C . ALA A 1 79 ? -14.750 8.885 14.611 1.00 95.62 79 ALA A C 1
ATOM 604 O O . ALA A 1 79 ? -15.644 9.272 13.850 1.00 95.62 79 ALA A O 1
ATOM 605 N N . PRO A 1 80 ? -14.723 9.245 15.905 1.00 94.12 80 PRO A N 1
ATOM 606 C CA . PRO A 1 80 ? -15.597 10.285 16.429 1.00 94.12 80 PRO A CA 1
ATOM 607 C C . PRO A 1 80 ? -15.458 11.578 15.617 1.00 94.12 80 PRO A C 1
ATOM 609 O O . PRO A 1 80 ? -14.351 11.977 15.252 1.00 94.12 80 PRO A O 1
ATOM 612 N N . ALA A 1 81 ? -16.581 12.236 15.329 1.00 91.12 81 ALA A N 1
ATOM 613 C CA . ALA A 1 81 ? -16.577 13.448 14.525 1.00 91.12 81 ALA A CA 1
ATOM 614 C C . ALA A 1 81 ? -15.845 14.591 15.239 1.00 91.12 81 ALA A C 1
ATOM 616 O O . ALA A 1 81 ? -16.209 14.994 16.347 1.00 91.12 81 ALA A O 1
ATOM 617 N N . VAL A 1 82 ? -14.853 15.169 14.562 1.00 88.62 82 VAL A N 1
ATOM 618 C CA . VAL A 1 82 ? -14.091 16.306 15.083 1.00 88.62 82 VAL A CA 1
ATOM 619 C C . VAL A 1 82 ? -14.836 17.598 14.758 1.00 88.62 82 VAL A C 1
ATOM 621 O O . VAL A 1 82 ? -14.967 17.987 13.595 1.00 88.62 82 VAL A O 1
ATOM 624 N N . GLN A 1 83 ? -15.358 18.275 15.785 1.00 82.62 83 GLN A N 1
ATOM 625 C CA . GLN A 1 83 ? -16.097 19.527 15.589 1.00 82.62 83 GLN A CA 1
ATOM 626 C C . GLN A 1 83 ? -15.180 20.684 15.194 1.00 82.62 83 GLN A C 1
ATOM 628 O O . GLN A 1 83 ? -15.501 21.389 14.245 1.00 82.62 83 GLN A O 1
ATOM 633 N N . ASN A 1 84 ? -14.052 20.849 15.891 1.00 83.25 84 ASN A N 1
ATOM 634 C CA . ASN A 1 84 ? -13.070 21.897 15.630 1.00 83.25 84 ASN A CA 1
ATOM 635 C C . ASN A 1 84 ? -11.717 21.264 15.292 1.00 83.25 84 ASN A C 1
ATOM 637 O O . ASN A 1 84 ? -11.017 20.765 16.170 1.00 83.25 84 ASN A O 1
ATOM 641 N N . ARG A 1 85 ? -11.331 21.292 14.013 1.00 82.69 85 ARG A N 1
ATOM 642 C CA . ARG A 1 85 ? -10.060 20.700 13.557 1.00 82.69 85 ARG A CA 1
ATOM 643 C C . ARG A 1 85 ? -8.829 21.532 13.931 1.00 82.69 85 ARG A C 1
ATOM 645 O O . ARG A 1 85 ? -7.716 21.030 13.827 1.00 82.69 85 ARG A O 1
ATOM 652 N N . ASN A 1 86 ? -9.020 22.765 14.403 1.00 82.75 86 ASN A N 1
ATOM 653 C CA . ASN A 1 86 ? -7.935 23.614 14.902 1.00 82.75 86 ASN A CA 1
ATOM 654 C C . ASN A 1 86 ? -7.583 23.315 16.372 1.00 82.75 86 ASN A C 1
ATOM 656 O O . ASN A 1 86 ? -6.547 23.763 16.854 1.00 82.75 86 ASN A O 1
ATOM 660 N N . GLU A 1 87 ? -8.428 22.560 17.081 1.00 82.50 87 GLU A N 1
ATOM 661 C CA . GLU A 1 87 ? -8.270 22.208 18.496 1.00 82.50 87 GLU A CA 1
ATOM 662 C C . GLU A 1 87 ? -8.572 20.716 18.690 1.00 82.50 87 GLU A C 1
ATOM 664 O O . GLU A 1 87 ? -9.621 20.326 19.197 1.00 82.50 87 GLU A O 1
ATOM 669 N N . LEU A 1 88 ? -7.646 19.866 18.244 1.00 78.56 88 LEU A N 1
ATOM 670 C CA . LEU A 1 88 ? -7.841 18.412 18.213 1.00 78.56 88 LEU A CA 1
ATOM 671 C C . LEU A 1 88 ? -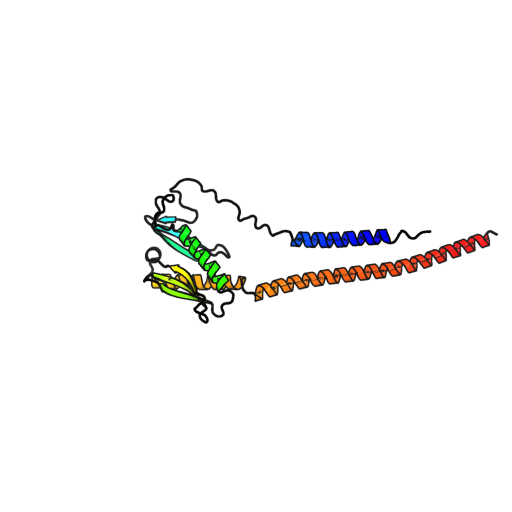7.887 17.761 19.607 1.00 78.56 88 LEU A C 1
ATOM 673 O O . LEU A 1 88 ? -8.490 16.701 19.765 1.00 78.56 88 LEU A O 1
ATOM 677 N N . GLY A 1 89 ? -7.277 18.382 20.624 1.00 82.25 89 GLY A N 1
ATOM 678 C CA . GLY A 1 89 ? -7.114 17.760 21.942 1.00 82.25 89 GLY A CA 1
ATOM 679 C C . GLY A 1 89 ? -6.467 16.375 21.817 1.00 82.25 89 GLY A C 1
ATOM 680 O O . GLY A 1 89 ? -5.447 16.236 21.145 1.00 82.25 89 GLY A O 1
ATOM 681 N N . ASP A 1 90 ? -7.103 15.360 22.408 1.00 83.19 90 ASP A N 1
ATOM 682 C CA . ASP A 1 90 ? -6.698 13.947 22.310 1.00 83.19 90 ASP A CA 1
ATOM 683 C C . ASP A 1 90 ? -7.415 13.177 21.177 1.00 83.19 90 ASP A C 1
ATOM 685 O O . ASP A 1 90 ? -7.226 11.968 21.021 1.00 83.19 90 ASP A O 1
ATOM 689 N N . MET A 1 91 ? -8.269 13.837 20.386 1.00 84.88 91 MET A N 1
ATOM 690 C CA . MET A 1 91 ? -9.007 13.186 19.302 1.00 84.88 91 MET A CA 1
ATOM 691 C C . MET A 1 91 ? -8.141 13.086 18.048 1.00 84.88 91 MET A C 1
ATOM 693 O O . MET A 1 91 ? -7.621 14.083 17.548 1.00 84.88 91 MET A O 1
ATOM 697 N N . LEU A 1 92 ? -8.033 11.877 17.498 1.00 89.44 92 LEU A N 1
ATOM 698 C CA . LEU A 1 92 ? -7.372 11.640 16.221 1.00 89.44 92 LEU A CA 1
ATOM 699 C C . LEU A 1 92 ? -8.401 11.719 15.079 1.00 89.44 92 LEU A C 1
ATOM 701 O O . LEU A 1 92 ? -9.300 10.875 15.038 1.00 89.44 92 LEU A O 1
ATOM 705 N N . PRO A 1 93 ? -8.280 12.673 14.136 1.00 93.44 93 PRO A N 1
ATOM 706 C CA . PRO A 1 93 ? -9.163 12.738 12.977 1.00 93.44 93 PRO A CA 1
ATOM 707 C C . PRO A 1 93 ? -9.099 11.473 12.119 1.00 93.44 93 PRO A C 1
ATOM 709 O O . PRO A 1 93 ? -8.037 10.857 11.964 1.00 93.44 93 PRO A O 1
ATOM 712 N N . VAL A 1 94 ? -10.230 11.112 11.508 1.00 95.62 94 VAL A N 1
ATOM 713 C CA . VAL A 1 94 ? -10.344 9.876 10.724 1.00 95.62 94 VAL A CA 1
ATOM 714 C C . VAL A 1 94 ? -9.400 9.862 9.516 1.00 95.62 94 VAL A C 1
ATOM 716 O O . VAL A 1 94 ? -8.827 8.821 9.199 1.00 95.62 94 VAL A O 1
ATOM 719 N N . GLU A 1 95 ? -9.145 11.010 8.881 1.00 94.38 95 GLU A N 1
ATOM 720 C CA . GLU A 1 95 ? -8.222 11.094 7.747 1.00 94.38 95 GLU A CA 1
ATOM 721 C C . GLU A 1 95 ? -6.770 10.832 8.153 1.00 94.38 95 GLU A C 1
ATOM 723 O O . GLU A 1 95 ? -6.026 10.184 7.416 1.00 94.38 95 GLU A O 1
ATOM 728 N N . VAL A 1 96 ? -6.375 11.277 9.350 1.00 94.25 96 VAL A N 1
ATOM 729 C CA . VAL A 1 96 ? -5.035 11.022 9.886 1.00 94.25 96 VAL A CA 1
ATOM 730 C C . VAL A 1 96 ? -4.906 9.544 10.234 1.00 94.25 96 VAL A C 1
ATOM 732 O O . VAL A 1 96 ? -3.894 8.924 9.908 1.00 94.25 96 VAL A O 1
ATOM 735 N N . ARG A 1 97 ? -5.951 8.947 10.825 1.00 95.31 97 ARG A N 1
ATOM 736 C CA . ARG A 1 97 ? -6.005 7.501 11.075 1.00 95.31 97 ARG A CA 1
ATOM 737 C C . ARG A 1 97 ? -5.863 6.716 9.765 1.00 95.31 97 ARG A C 1
ATOM 739 O O . ARG A 1 97 ? -5.048 5.801 9.708 1.00 95.31 97 ARG A O 1
ATOM 746 N N . ALA A 1 98 ? -6.562 7.101 8.697 1.00 96.94 98 ALA A N 1
ATOM 747 C CA . ALA A 1 98 ? -6.485 6.418 7.401 1.00 96.94 98 ALA A CA 1
ATOM 748 C C . ALA A 1 98 ? -5.075 6.502 6.799 1.00 96.94 98 ALA A C 1
ATOM 750 O O . ALA A 1 98 ? -4.523 5.491 6.365 1.00 96.94 98 ALA A O 1
ATOM 751 N N . GLN A 1 99 ? -4.449 7.681 6.859 1.00 95.25 99 GLN A N 1
ATOM 752 C CA . GLN A 1 99 ? -3.064 7.876 6.419 1.00 95.25 99 GLN A CA 1
ATOM 753 C C . GLN A 1 99 ? -2.065 7.039 7.228 1.00 95.25 99 GLN A C 1
ATOM 755 O O . GLN A 1 99 ? -1.132 6.477 6.655 1.00 95.25 99 GLN A O 1
ATOM 760 N N . GLN A 1 100 ? -2.253 6.923 8.547 1.00 96.25 100 GLN A N 1
ATOM 761 C CA . GLN A 1 100 ? -1.407 6.079 9.395 1.00 96.25 100 GLN A CA 1
ATOM 762 C C . GLN A 1 100 ? -1.503 4.603 9.004 1.00 96.25 100 GLN A C 1
ATOM 764 O O . GLN A 1 100 ? -0.471 3.927 8.985 1.00 96.25 100 GLN A O 1
ATOM 769 N N . VAL A 1 101 ? -2.703 4.123 8.658 1.00 97.62 101 VAL A N 1
ATOM 770 C CA . VAL A 1 101 ? -2.910 2.755 8.163 1.00 97.62 101 VAL A CA 1
ATOM 771 C C . VAL A 1 101 ? -2.200 2.555 6.828 1.00 97.62 101 VAL A C 1
ATOM 773 O O . VAL A 1 101 ? -1.387 1.640 6.726 1.00 97.62 101 VAL A O 1
ATOM 776 N N . THR A 1 102 ? -2.413 3.429 5.838 1.00 96.56 102 THR A N 1
ATOM 777 C CA . THR A 1 102 ? -1.718 3.340 4.539 1.00 96.56 102 THR A CA 1
ATOM 778 C C . THR A 1 102 ? -0.196 3.338 4.718 1.00 96.56 102 THR A C 1
ATOM 780 O O . THR A 1 102 ? 0.485 2.442 4.229 1.00 96.56 102 THR A O 1
ATOM 783 N N . ALA A 1 103 ? 0.349 4.253 5.524 1.00 96.19 103 ALA A N 1
ATOM 784 C CA . ALA A 1 103 ? 1.783 4.285 5.804 1.00 96.19 103 ALA A CA 1
ATOM 785 C C . ALA A 1 103 ? 2.278 3.034 6.557 1.00 96.19 103 ALA A C 1
ATOM 787 O O . ALA A 1 103 ? 3.449 2.660 6.454 1.00 96.19 103 ALA A O 1
ATOM 788 N N . ALA A 1 104 ? 1.431 2.393 7.366 1.00 97.06 104 ALA A N 1
ATOM 789 C CA . ALA A 1 104 ? 1.774 1.146 8.037 1.00 97.06 104 ALA A CA 1
ATOM 790 C C . ALA A 1 104 ? 1.803 -0.048 7.075 1.00 97.06 104 ALA A C 1
ATOM 792 O O . ALA A 1 104 ? 2.693 -0.887 7.225 1.00 97.06 104 ALA A O 1
ATOM 793 N N . ILE A 1 105 ? 0.900 -0.087 6.088 1.00 97.19 105 ILE A N 1
ATOM 794 C CA . ILE A 1 105 ? 0.900 -1.064 4.989 1.00 97.19 105 ILE A CA 1
ATOM 795 C C . ILE A 1 105 ? 2.206 -0.944 4.194 1.00 97.19 105 ILE A C 1
ATOM 797 O O . ILE A 1 105 ? 2.959 -1.917 4.152 1.00 97.19 105 ILE A O 1
ATOM 801 N N . ASP A 1 106 ? 2.552 0.263 3.729 1.00 94.94 106 ASP A N 1
ATOM 802 C CA . ASP A 1 106 ? 3.789 0.519 2.970 1.00 94.94 106 ASP A CA 1
ATOM 803 C C . ASP A 1 106 ? 5.036 0.045 3.737 1.00 94.94 106 ASP A C 1
ATOM 805 O O . ASP A 1 106 ? 5.916 -0.661 3.229 1.00 94.94 106 ASP A O 1
ATOM 809 N N . ARG A 1 107 ? 5.125 0.415 5.025 1.00 94.56 107 ARG A N 1
ATOM 810 C CA . ARG A 1 107 ? 6.238 -0.008 5.888 1.00 94.56 107 ARG A CA 1
ATOM 811 C C . ARG A 1 107 ? 6.263 -1.516 6.092 1.00 94.56 107 ARG A C 1
ATOM 813 O O . ARG A 1 107 ? 7.354 -2.080 6.206 1.00 94.56 107 ARG A O 1
ATOM 820 N N . ALA A 1 108 ? 5.102 -2.154 6.221 1.00 95.25 108 ALA A N 1
ATOM 821 C CA . ALA A 1 108 ? 5.010 -3.597 6.371 1.00 95.25 108 ALA A CA 1
ATOM 822 C C . ALA A 1 108 ? 5.498 -4.297 5.104 1.00 95.25 108 ALA A C 1
ATOM 824 O O . ALA A 1 108 ? 6.343 -5.183 5.212 1.00 95.25 108 ALA A O 1
ATOM 825 N N . ALA A 1 109 ? 5.065 -3.851 3.925 1.00 94.06 109 ALA A N 1
ATOM 826 C CA . ALA A 1 109 ? 5.520 -4.398 2.656 1.00 94.06 109 ALA A CA 1
ATOM 827 C C . ALA A 1 109 ? 7.031 -4.238 2.466 1.00 94.06 109 ALA A C 1
ATOM 829 O O . ALA A 1 109 ? 7.713 -5.206 2.134 1.00 94.06 109 ALA A O 1
ATOM 830 N N . TRP A 1 110 ? 7.585 -3.059 2.764 1.00 91.81 110 TRP A N 1
ATOM 831 C CA . TRP A 1 110 ? 9.029 -2.842 2.683 1.00 91.81 110 TRP A CA 1
ATOM 832 C C . TRP A 1 110 ? 9.815 -3.733 3.659 1.00 91.81 110 TRP A C 1
ATOM 834 O O . TRP A 1 110 ? 10.785 -4.383 3.270 1.00 91.81 110 TRP A O 1
ATOM 844 N N . ARG A 1 111 ? 9.389 -3.825 4.928 1.00 90.94 111 ARG A N 1
ATOM 845 C CA . ARG A 1 111 ? 10.063 -4.660 5.943 1.00 90.94 111 ARG A CA 1
ATOM 846 C C . ARG A 1 111 ? 9.939 -6.158 5.682 1.00 90.94 111 ARG A C 1
ATOM 848 O O . ARG A 1 111 ? 10.814 -6.923 6.093 1.00 90.94 111 ARG A O 1
ATOM 855 N N . LEU A 1 112 ? 8.848 -6.572 5.048 1.00 92.62 112 LEU A N 1
ATOM 856 C CA . LEU A 1 112 ? 8.551 -7.963 4.728 1.00 92.62 112 LEU A CA 1
ATOM 857 C C . LEU A 1 112 ? 8.910 -8.325 3.281 1.00 92.62 112 LEU A C 1
ATOM 859 O O . LEU A 1 112 ? 8.651 -9.450 2.870 1.00 92.62 112 LEU A O 1
ATOM 863 N N . ALA A 1 113 ? 9.568 -7.435 2.532 1.00 90.44 113 ALA A N 1
ATOM 864 C CA . ALA A 1 113 ? 9.988 -7.697 1.154 1.00 90.44 113 ALA A CA 1
ATOM 865 C C . ALA A 1 113 ? 10.891 -8.940 1.027 1.00 90.44 113 ALA A C 1
ATOM 867 O O . ALA A 1 113 ? 10.850 -9.653 0.028 1.00 90.44 113 ALA A O 1
ATOM 868 N N . GLU A 1 114 ? 11.685 -9.213 2.066 1.00 87.12 114 GLU A N 1
ATOM 869 C CA . GLU A 1 114 ? 12.565 -10.385 2.173 1.00 87.12 114 GLU A CA 1
ATOM 870 C C . GLU A 1 114 ? 11.988 -11.498 3.066 1.00 87.12 114 GLU A C 1
ATOM 872 O O . GLU A 1 114 ? 12.666 -12.494 3.335 1.00 87.12 114 GLU A O 1
ATOM 877 N N . ALA A 1 115 ? 10.774 -11.321 3.596 1.00 88.19 115 ALA A N 1
ATOM 878 C CA . ALA A 1 115 ? 10.145 -12.321 4.448 1.00 88.19 115 ALA A CA 1
ATOM 879 C C . ALA A 1 115 ? 9.841 -13.584 3.638 1.00 88.19 115 ALA A C 1
ATOM 881 O O . ALA A 1 115 ? 9.394 -13.518 2.493 1.00 88.19 115 ALA A O 1
ATOM 882 N N . ARG A 1 116 ? 10.061 -14.754 4.244 1.00 86.12 116 ARG A N 1
ATOM 883 C CA . ARG A 1 116 ? 9.788 -16.035 3.568 1.00 86.12 116 ARG A CA 1
ATOM 884 C C . ARG A 1 116 ? 8.310 -16.400 3.589 1.00 86.12 116 ARG A C 1
ATOM 886 O O . ARG A 1 116 ? 7.846 -17.073 2.677 1.00 86.12 116 ARG A O 1
ATOM 893 N N . ASP A 1 117 ? 7.610 -16.001 4.647 1.00 91.00 117 ASP A N 1
ATOM 894 C CA . ASP A 1 117 ? 6.198 -16.318 4.874 1.00 91.00 117 ASP A CA 1
ATOM 895 C C . ASP A 1 117 ? 5.472 -15.103 5.491 1.00 91.00 117 ASP A C 1
ATOM 897 O O . ASP A 1 117 ? 5.163 -15.103 6.691 1.00 91.00 117 ASP A O 1
ATOM 901 N N . PRO A 1 118 ? 5.285 -14.013 4.712 1.00 93.94 118 PRO A N 1
ATOM 902 C CA . PRO A 1 118 ? 4.603 -12.812 5.178 1.00 93.94 118 PRO A CA 1
ATOM 903 C C . PRO A 1 118 ? 3.104 -13.070 5.365 1.00 93.94 118 PRO A C 1
ATOM 905 O O . PRO A 1 118 ? 2.406 -13.497 4.442 1.00 93.94 118 PRO A O 1
ATOM 908 N N . ALA A 1 119 ? 2.594 -12.755 6.552 1.00 96.31 119 ALA A N 1
ATOM 909 C CA . ALA A 1 119 ? 1.186 -12.901 6.884 1.00 96.31 119 ALA A CA 1
ATOM 910 C C . ALA A 1 119 ? 0.659 -11.722 7.705 1.00 96.31 119 ALA A C 1
ATOM 912 O O . ALA A 1 119 ? 1.371 -11.166 8.537 1.00 96.31 119 ALA A O 1
ATOM 913 N N . VAL A 1 120 ? -0.612 -11.390 7.529 1.00 97.50 120 VAL A N 1
ATOM 914 C CA . VAL A 1 120 ? -1.376 -10.526 8.426 1.00 97.50 120 VAL A CA 1
ATOM 915 C C . VAL A 1 120 ? -2.103 -11.419 9.417 1.00 97.50 120 VAL A C 1
ATOM 917 O O . VAL A 1 120 ? -2.717 -12.416 9.033 1.00 97.50 120 VAL A O 1
ATOM 920 N N . VAL A 1 121 ? -2.002 -11.094 10.700 1.00 96.75 121 VAL A N 1
ATOM 921 C CA . VAL A 1 121 ? -2.650 -11.833 11.784 1.00 96.75 121 VAL A CA 1
ATOM 922 C C . VAL A 1 121 ? -3.426 -10.879 12.679 1.00 96.75 121 VAL A C 1
ATOM 924 O O . VAL A 1 121 ? -2.987 -9.752 12.928 1.00 96.75 121 VAL A O 1
ATOM 927 N N . VAL A 1 122 ? -4.564 -11.357 13.175 1.00 97.12 122 VAL A N 1
ATOM 928 C CA . VAL A 1 122 ? -5.309 -10.715 14.258 1.00 97.12 122 VAL A CA 1
ATOM 929 C C . VAL A 1 122 ? -4.604 -11.035 15.574 1.00 97.12 122 VAL A C 1
ATOM 931 O O . VAL A 1 122 ? -4.207 -12.178 15.814 1.00 97.12 122 VAL A O 1
ATOM 934 N N . ALA A 1 123 ? -4.405 -10.026 16.410 1.00 95.12 123 ALA A N 1
ATOM 935 C CA . ALA A 1 123 ? -3.857 -10.176 17.749 1.00 95.12 123 ALA A CA 1
ATOM 936 C C . ALA A 1 123 ? -4.554 -9.218 18.713 1.00 95.12 123 ALA A C 1
ATOM 938 O O . ALA A 1 123 ? -5.214 -8.273 18.293 1.00 95.12 123 ALA A O 1
ATOM 939 N N . GLU A 1 124 ? -4.358 -9.437 20.007 1.00 95.94 124 GLU A N 1
ATOM 940 C CA . GLU A 1 124 ? -4.807 -8.513 21.040 1.00 95.94 124 GLU A CA 1
ATOM 941 C C . GLU A 1 124 ? -3.610 -7.781 21.642 1.00 95.94 124 GLU A C 1
ATOM 943 O O . GLU A 1 124 ? -2.584 -8.385 21.970 1.00 95.94 124 GLU A O 1
ATOM 948 N N . LEU A 1 125 ? -3.740 -6.465 21.794 1.00 93.69 125 LEU A N 1
ATOM 949 C CA . LEU A 1 125 ? -2.764 -5.627 22.476 1.00 93.69 125 LEU A CA 1
ATOM 950 C C . LEU A 1 125 ? -3.499 -4.699 23.437 1.00 93.69 125 LEU A C 1
ATOM 952 O O . LEU A 1 125 ? -4.254 -3.838 23.001 1.00 93.69 125 LEU A O 1
ATOM 956 N N . ASN A 1 126 ? -3.272 -4.862 24.742 1.00 94.31 126 ASN A N 1
ATOM 957 C CA . ASN A 1 126 ? -3.946 -4.088 25.793 1.00 94.31 126 ASN A CA 1
ATOM 958 C C . ASN A 1 126 ? -5.486 -4.124 25.684 1.00 94.31 126 ASN A C 1
ATOM 960 O O . ASN A 1 126 ? -6.131 -3.090 25.826 1.00 94.31 126 ASN A O 1
ATOM 964 N N . ASN A 1 127 ? -6.063 -5.303 25.419 1.00 93.75 127 ASN A N 1
ATOM 965 C CA . ASN A 1 127 ? -7.501 -5.521 25.177 1.00 93.75 127 ASN A CA 1
ATOM 966 C C . ASN A 1 127 ? -8.060 -4.847 23.910 1.00 93.75 127 ASN A C 1
ATOM 968 O O . ASN A 1 127 ? -9.273 -4.726 23.764 1.00 93.75 127 ASN A O 1
ATOM 972 N N . PHE A 1 128 ? -7.197 -4.410 22.991 1.00 95.12 128 PHE A N 1
ATOM 973 C CA . PHE A 1 128 ? -7.609 -3.939 21.674 1.00 95.12 128 PHE A CA 1
ATOM 974 C C . PHE A 1 128 ? -7.299 -4.984 20.606 1.00 95.12 128 PHE A C 1
ATOM 976 O O . PHE A 1 128 ? -6.175 -5.490 20.541 1.00 95.12 128 PHE A O 1
ATOM 983 N N . THR A 1 129 ? -8.269 -5.248 19.731 1.00 97.19 129 THR A N 1
ATOM 984 C CA . THR A 1 129 ? -8.083 -6.085 18.542 1.00 97.19 129 THR A CA 1
ATOM 985 C C . THR A 1 129 ? -7.251 -5.326 17.514 1.00 97.19 129 THR A C 1
ATOM 987 O O . THR A 1 129 ? -7.657 -4.286 16.994 1.00 97.19 129 THR A O 1
ATOM 990 N N . ILE A 1 130 ? -6.058 -5.835 17.221 1.00 97.50 1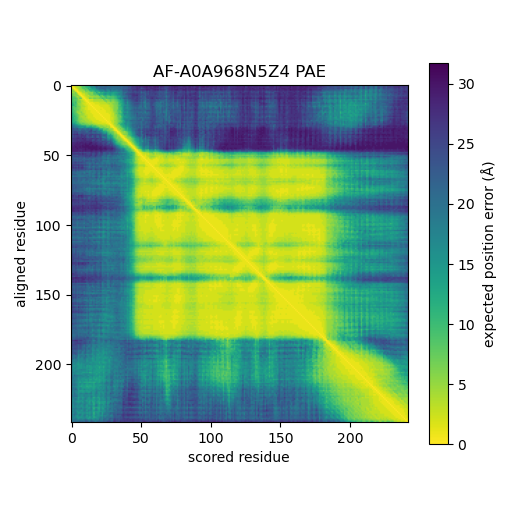30 ILE A N 1
ATOM 991 C CA . ILE A 1 130 ? -5.115 -5.245 16.275 1.00 97.50 130 ILE A CA 1
ATOM 992 C C . ILE A 1 130 ? -4.853 -6.183 15.100 1.00 97.50 130 ILE A C 1
ATOM 994 O O . ILE A 1 130 ? -4.806 -7.405 15.241 1.00 97.50 130 ILE A O 1
ATOM 998 N 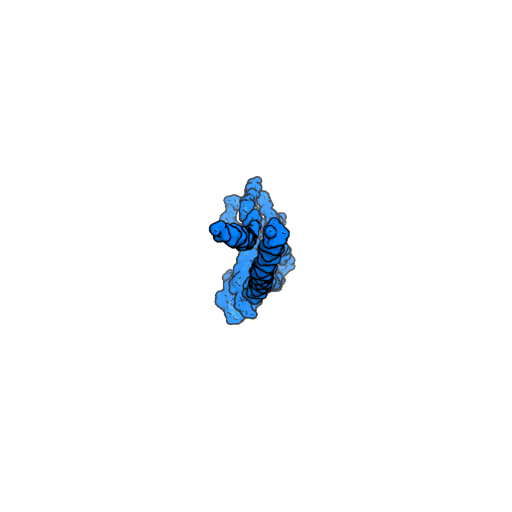N . LEU A 1 131 ? -4.609 -5.589 13.935 1.00 98.06 131 LEU A N 1
ATOM 999 C CA . LEU A 1 131 ? -4.069 -6.282 12.773 1.00 98.06 131 LEU A CA 1
ATOM 1000 C C . LEU A 1 131 ? -2.586 -5.962 12.668 1.00 98.06 131 LEU A C 1
ATOM 1002 O O . LEU A 1 131 ? -2.177 -4.798 12.685 1.00 98.06 131 LEU A O 1
ATOM 1006 N N . GLN A 1 132 ? -1.769 -7.002 12.561 1.00 97.31 132 GLN A N 1
ATOM 1007 C CA . GLN A 1 132 ? -0.323 -6.867 12.438 1.00 97.31 132 GLN A CA 1
ATOM 1008 C C . GLN A 1 132 ? 0.207 -7.740 11.305 1.00 97.31 132 GLN A C 1
ATOM 1010 O O . GLN A 1 132 ? -0.199 -8.889 11.142 1.00 97.31 132 GLN A O 1
ATOM 1015 N N . ALA A 1 133 ? 1.146 -7.196 10.542 1.00 97.25 133 ALA A N 1
ATOM 1016 C CA . ALA A 1 133 ? 1.905 -7.938 9.553 1.00 97.25 133 ALA A CA 1
ATOM 1017 C C . ALA A 1 133 ? 3.131 -8.572 10.217 1.00 97.25 133 ALA A C 1
ATOM 1019 O O . ALA A 1 133 ? 3.854 -7.905 10.963 1.00 97.25 133 ALA A O 1
ATOM 1020 N N . VAL A 1 134 ? 3.368 -9.853 9.952 1.00 95.88 134 VAL A N 1
ATOM 1021 C CA . VAL A 1 134 ? 4.437 -10.663 10.541 1.00 95.88 134 VAL A CA 1
ATOM 1022 C C . VAL A 1 134 ? 5.101 -11.543 9.486 1.00 95.88 134 VAL A C 1
ATOM 1024 O O . VAL A 1 134 ? 4.477 -11.921 8.500 1.00 95.88 134 VAL A O 1
ATOM 1027 N N . ASP A 1 135 ? 6.350 -11.937 9.723 1.00 94.31 135 ASP A N 1
ATOM 1028 C CA . ASP A 1 135 ? 6.916 -13.137 9.100 1.00 94.31 135 ASP A CA 1
ATOM 1029 C C . ASP A 1 135 ? 6.641 -14.336 10.021 1.00 94.31 135 ASP A C 1
ATOM 1031 O O . ASP A 1 135 ? 7.151 -14.387 11.146 1.00 94.31 135 ASP A O 1
ATOM 1035 N N . ARG A 1 136 ? 5.849 -15.316 9.564 1.00 89.69 136 ARG A N 1
ATOM 1036 C CA . ARG A 1 136 ? 5.502 -16.507 10.365 1.00 89.69 136 ARG A CA 1
ATOM 1037 C C . ARG A 1 136 ? 6.724 -17.336 10.761 1.00 89.69 136 ARG A C 1
ATOM 1039 O O . ARG A 1 136 ? 6.678 -18.045 11.765 1.00 89.69 136 ARG A O 1
ATOM 1046 N N . LYS A 1 137 ? 7.821 -17.257 10.002 1.00 86.38 137 LYS A N 1
ATOM 1047 C CA . LYS A 1 137 ? 9.089 -17.926 10.330 1.00 86.38 137 LYS A CA 1
ATOM 1048 C C . LYS A 1 137 ? 9.975 -17.082 11.244 1.00 86.38 137 LYS A C 1
ATOM 1050 O O . LYS A 1 137 ? 10.826 -17.643 11.930 1.00 86.38 137 LYS A O 1
ATOM 1055 N N . GLN A 1 138 ? 9.776 -15.763 11.282 1.00 83.25 138 GLN A N 1
ATOM 1056 C CA . GLN A 1 138 ? 10.590 -14.837 12.066 1.00 83.25 138 GLN A CA 1
ATOM 1057 C C . GLN A 1 138 ? 9.740 -13.749 12.746 1.00 83.25 138 GLN A C 1
ATOM 1059 O O . GLN A 1 138 ? 9.696 -12.591 12.331 1.00 83.25 138 GLN A O 1
ATOM 1064 N N . LEU A 1 139 ? 9.149 -14.107 13.889 1.00 76.94 139 LEU A N 1
ATOM 1065 C CA . LEU A 1 139 ? 8.207 -13.277 14.664 1.00 76.94 139 LEU A CA 1
ATOM 1066 C C . LEU A 1 139 ? 8.773 -11.949 15.216 1.00 76.94 139 LEU A C 1
ATOM 1068 O O . LEU A 1 139 ? 8.037 -11.168 15.829 1.00 76.94 139 LEU A O 1
ATOM 1072 N N . GLN A 1 140 ? 10.073 -11.688 15.051 1.00 79.75 140 GLN A N 1
ATOM 1073 C CA . GLN A 1 140 ? 10.689 -10.404 15.409 1.00 79.75 140 GLN A CA 1
ATOM 1074 C C . GLN A 1 140 ? 10.356 -9.295 14.400 1.00 79.75 140 GLN A C 1
ATOM 1076 O O . GLN A 1 140 ? 10.354 -8.120 14.759 1.00 79.75 140 GLN A O 1
ATOM 1081 N N . ARG A 1 141 ? 10.027 -9.650 13.152 1.00 80.88 141 ARG A N 1
ATOM 1082 C CA . ARG A 1 141 ? 9.616 -8.698 12.114 1.00 80.88 141 ARG A CA 1
ATOM 1083 C C . ARG A 1 141 ? 8.101 -8.525 12.161 1.00 80.88 141 ARG A C 1
ATOM 1085 O O . ARG A 1 141 ? 7.391 -9.121 11.359 1.00 80.88 141 ARG A O 1
ATOM 1092 N N . ARG A 1 142 ? 7.611 -7.748 13.132 1.00 91.56 142 ARG A N 1
ATOM 1093 C CA . ARG A 1 142 ? 6.187 -7.397 13.250 1.00 91.56 142 ARG A CA 1
ATOM 1094 C C . ARG A 1 142 ? 5.957 -5.910 13.020 1.00 91.56 142 ARG A C 1
ATOM 1096 O O . ARG A 1 142 ? 6.744 -5.078 13.476 1.00 91.56 142 ARG A O 1
ATOM 1103 N N . VAL A 1 143 ? 4.881 -5.581 12.323 1.00 95.00 143 VAL A N 1
ATOM 1104 C CA . VAL A 1 143 ? 4.436 -4.207 12.084 1.00 95.00 143 VAL A CA 1
ATOM 1105 C C . VAL A 1 143 ? 2.947 -4.152 12.386 1.00 95.00 143 VAL A C 1
ATOM 1107 O O . VAL A 1 143 ? 2.165 -4.833 11.732 1.00 95.00 143 VAL A O 1
ATOM 1110 N N . GLN A 1 144 ? 2.553 -3.360 13.383 1.00 96.75 144 GLN A N 1
ATOM 1111 C CA . GLN A 1 144 ? 1.141 -3.068 13.620 1.00 96.75 144 GLN A CA 1
ATOM 1112 C C . GLN A 1 144 ? 0.612 -2.243 12.444 1.00 96.75 144 GLN A C 1
ATOM 1114 O O . GLN A 1 144 ? 1.208 -1.222 12.094 1.00 96.75 144 GLN A O 1
ATOM 1119 N N . LEU A 1 145 ? -0.471 -2.718 11.832 1.00 97.38 145 LEU A N 1
ATOM 1120 C CA . LEU A 1 145 ? -1.118 -2.080 10.689 1.00 97.38 145 LEU A CA 1
ATOM 1121 C C . LEU A 1 145 ? -2.200 -1.122 11.165 1.00 97.38 145 LEU A C 1
ATOM 1123 O O . LEU A 1 145 ? -2.186 0.053 10.816 1.00 97.38 145 LEU A O 1
ATOM 1127 N N . LEU A 1 146 ? -3.116 -1.631 11.988 1.00 97.19 146 LEU A N 1
ATOM 1128 C CA . LEU A 1 146 ? -4.218 -0.857 12.540 1.00 97.19 146 LEU A CA 1
ATOM 1129 C C . LEU A 1 146 ? -4.786 -1.518 13.794 1.00 97.19 146 LEU A C 1
ATOM 1131 O O . LEU A 1 146 ? -4.565 -2.702 14.053 1.00 97.19 146 LEU A O 1
ATOM 1135 N N . THR A 1 147 ? -5.556 -0.735 14.538 1.00 97.25 147 THR A N 1
ATOM 1136 C CA . THR A 1 147 ? -6.443 -1.211 15.602 1.00 97.25 147 THR A CA 1
ATOM 1137 C C . THR A 1 147 ? -7.872 -1.158 15.084 1.00 97.25 147 THR A C 1
ATOM 1139 O O . THR A 1 147 ? -8.274 -0.117 14.558 1.00 97.25 147 THR A O 1
ATOM 1142 N N . VAL A 1 148 ? -8.616 -2.257 15.202 1.00 97.44 148 VAL A N 1
ATOM 1143 C CA . VAL A 1 148 ? -10.043 -2.314 14.863 1.00 97.44 148 VAL A CA 1
ATOM 1144 C C . VAL A 1 148 ? -10.810 -1.786 16.070 1.00 97.44 148 VAL A C 1
ATOM 1146 O O . VAL A 1 148 ? -10.576 -2.229 17.194 1.00 97.44 148 VAL A O 1
ATOM 1149 N N . THR A 1 149 ? -11.677 -0.800 15.864 1.00 96.94 149 THR A N 1
ATOM 1150 C CA . THR A 1 149 ? -12.453 -0.188 16.950 1.00 96.94 149 THR A CA 1
ATOM 1151 C C . THR A 1 149 ? -13.897 -0.664 16.909 1.00 96.94 149 THR A C 1
ATOM 1153 O O . THR A 1 149 ? -14.394 -1.064 15.858 1.00 96.94 149 THR A O 1
ATOM 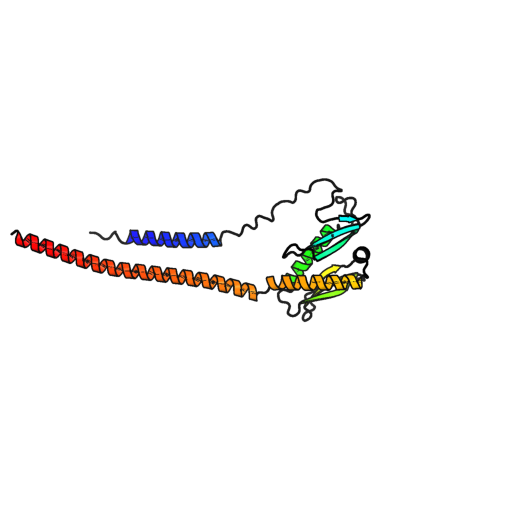1156 N N . SER A 1 150 ? -14.596 -0.575 18.042 1.00 96.81 150 SER A N 1
ATOM 1157 C CA . SER A 1 150 ? -16.036 -0.855 18.093 1.00 96.81 150 SER A CA 1
ATOM 1158 C C . SER A 1 150 ? -16.830 0.046 17.148 1.00 96.81 150 SER A C 1
ATOM 1160 O O . SER A 1 150 ? -17.791 -0.407 16.550 1.00 96.81 150 SER A O 1
ATOM 1162 N N . LEU A 1 151 ? -16.381 1.290 16.947 1.00 96.75 151 LEU A N 1
ATOM 1163 C CA . LEU A 1 151 ? -17.018 2.228 16.025 1.00 96.75 151 LEU A CA 1
ATOM 1164 C C . LEU A 1 151 ? -16.979 1.732 14.575 1.00 96.75 151 LEU A C 1
ATOM 1166 O O . LEU A 1 151 ? -17.943 1.912 13.836 1.00 96.75 151 LEU A O 1
ATOM 1170 N N . ASP A 1 152 ? -15.880 1.077 14.188 1.00 98.00 152 ASP A N 1
ATOM 1171 C CA . ASP A 1 152 ? -15.765 0.482 12.860 1.00 98.00 152 ASP A CA 1
ATOM 1172 C C . ASP A 1 152 ? -16.742 -0.692 12.719 1.00 98.00 152 ASP A C 1
ATOM 1174 O O . ASP A 1 152 ? -17.457 -0.783 11.726 1.00 98.00 152 ASP A O 1
ATOM 1178 N N . ALA A 1 153 ? -16.811 -1.558 13.735 1.00 97.88 153 ALA A N 1
ATOM 1179 C CA . ALA A 1 153 ? -17.724 -2.700 13.774 1.00 97.88 153 ALA A CA 1
ATOM 1180 C C . ALA A 1 153 ? -19.199 -2.263 13.707 1.00 97.88 153 ALA A C 1
ATOM 1182 O O . ALA A 1 153 ? -19.956 -2.769 12.878 1.00 97.88 153 ALA A O 1
ATOM 1183 N N . ASP A 1 154 ? -19.575 -1.256 14.500 1.00 97.75 154 ASP A N 1
ATOM 1184 C CA . ASP A 1 154 ? -20.922 -0.681 14.529 1.00 97.75 154 ASP A CA 1
ATOM 1185 C C . ASP A 1 154 ? -21.306 -0.052 13.181 1.00 97.75 154 ASP A C 1
ATOM 1187 O O . ASP A 1 154 ? -22.438 -0.208 12.724 1.00 97.75 154 ASP A O 1
ATOM 1191 N N . TYR A 1 155 ? -20.368 0.641 12.523 1.00 97.75 155 TYR A N 1
ATOM 1192 C CA . TYR A 1 155 ? -20.591 1.244 11.207 1.00 97.75 155 TYR A CA 1
ATOM 1193 C C . TYR A 1 155 ? -20.826 0.197 10.113 1.00 97.75 155 TYR A C 1
ATOM 1195 O O . TYR A 1 155 ? -21.727 0.362 9.291 1.00 97.75 155 TYR A O 1
ATOM 1203 N N . HIS A 1 156 ? -20.045 -0.886 10.124 1.00 98.00 156 HIS A N 1
ATOM 1204 C CA . HIS A 1 156 ? -20.170 -1.983 9.158 1.00 98.00 156 HIS A CA 1
ATOM 1205 C C . HIS A 1 156 ? -21.297 -2.969 9.505 1.00 98.00 156 HIS A C 1
ATOM 1207 O O . HIS A 1 156 ? -21.676 -3.786 8.669 1.00 98.00 156 HIS A O 1
ATOM 1213 N N . GLY A 1 157 ? -21.864 -2.888 10.713 1.00 98.06 157 GLY A N 1
ATOM 1214 C CA . GLY A 1 157 ? -22.908 -3.799 11.186 1.00 98.06 157 GLY A CA 1
ATOM 1215 C C . GLY A 1 157 ? -22.413 -5.233 11.402 1.00 98.06 157 GLY A C 1
ATOM 1216 O O . GLY A 1 157 ? -23.196 -6.172 11.258 1.00 98.06 157 GLY A O 1
ATOM 1217 N N . LEU A 1 158 ? -21.126 -5.400 11.718 1.00 98.25 158 LEU A N 1
ATOM 1218 C CA . LEU A 1 158 ? -20.456 -6.692 11.903 1.00 98.25 158 LEU A CA 1
ATOM 1219 C C . LEU A 1 158 ? -19.942 -6.843 13.336 1.00 98.25 158 LEU A C 1
ATOM 1221 O O . LEU A 1 158 ? -19.705 -5.853 14.028 1.00 98.25 158 LEU A O 1
ATOM 1225 N N . ALA A 1 159 ? -19.716 -8.082 13.780 1.00 97.75 159 ALA A N 1
ATOM 1226 C CA . ALA A 1 159 ? -18.968 -8.306 15.015 1.00 97.75 159 ALA A CA 1
ATOM 1227 C C . ALA A 1 159 ? -17.503 -7.857 14.849 1.00 97.75 159 ALA A C 1
ATOM 1229 O O . ALA A 1 159 ? -16.947 -7.892 13.749 1.00 97.75 159 ALA A O 1
ATOM 1230 N N . LEU A 1 160 ? -16.853 -7.457 15.947 1.00 97.19 160 LEU A N 1
ATOM 1231 C CA . LEU A 1 160 ? -15.479 -6.944 15.916 1.00 97.19 160 LEU A CA 1
ATOM 1232 C C . LEU A 1 160 ? -14.500 -7.964 15.311 1.00 97.19 160 LEU A C 1
ATOM 1234 O O . LEU A 1 160 ? -13.610 -7.604 14.543 1.00 97.19 160 LEU A O 1
ATOM 1238 N N . GLU A 1 161 ? -14.681 -9.240 15.641 1.00 96.81 161 GLU A N 1
ATOM 1239 C CA . GLU A 1 161 ? -13.866 -10.354 15.164 1.00 96.81 161 GLU A CA 1
ATOM 1240 C C . GLU A 1 161 ? -14.105 -10.640 13.677 1.00 96.81 161 GLU A C 1
ATOM 1242 O O . GLU A 1 161 ? -13.159 -10.939 12.947 1.00 96.81 161 GLU A O 1
ATOM 1247 N N . GLU A 1 162 ? -15.354 -10.512 13.221 1.00 97.94 162 GLU A N 1
ATOM 1248 C CA . GLU A 1 162 ? -15.734 -10.689 11.816 1.00 97.94 162 GLU A CA 1
ATOM 1249 C C . GLU A 1 162 ? -15.138 -9.576 10.951 1.00 97.94 162 GLU A C 1
ATOM 1251 O O . GLU A 1 162 ? -14.484 -9.865 9.947 1.00 97.94 162 GLU A O 1
ATOM 1256 N N . LEU A 1 163 ? -15.259 -8.319 11.393 1.00 98.44 163 LEU A N 1
ATOM 1257 C CA . LEU A 1 163 ? -14.658 -7.175 10.710 1.00 98.44 163 LEU A CA 1
ATOM 1258 C C . LEU A 1 163 ? -13.127 -7.288 10.669 1.00 98.44 163 LEU A C 1
ATOM 1260 O O . LEU A 1 163 ? -12.501 -7.037 9.638 1.00 98.44 163 LEU A O 1
ATOM 1264 N N . ALA A 1 164 ? -12.507 -7.701 11.779 1.00 98.25 164 ALA A N 1
ATOM 1265 C CA . ALA A 1 164 ? -11.066 -7.914 11.828 1.00 98.25 164 ALA A CA 1
ATOM 1266 C C . ALA A 1 164 ? -10.617 -9.003 10.841 1.00 98.25 164 ALA A C 1
ATOM 1268 O O . ALA A 1 164 ? -9.596 -8.827 10.176 1.00 98.25 164 ALA A O 1
ATOM 1269 N N . ALA A 1 165 ? -11.368 -10.100 10.715 1.00 98.06 165 ALA A N 1
ATOM 1270 C CA . ALA A 1 165 ? -11.076 -11.173 9.766 1.00 98.06 165 ALA A CA 1
ATOM 1271 C C . ALA A 1 165 ? -11.250 -10.726 8.303 1.00 98.06 165 ALA A C 1
ATOM 1273 O O . ALA A 1 165 ? -10.424 -11.067 7.451 1.00 98.06 165 ALA A O 1
ATOM 1274 N N . GLU A 1 166 ? -12.275 -9.926 8.006 1.00 98.25 166 GLU A N 1
ATOM 1275 C CA . GLU A 1 166 ? -12.476 -9.352 6.673 1.00 98.25 166 GLU A CA 1
ATOM 1276 C C . GLU A 1 166 ? -11.307 -8.434 6.286 1.00 98.25 166 GLU A C 1
ATOM 1278 O O . GLU A 1 166 ? -10.650 -8.631 5.257 1.00 98.25 166 GLU A O 1
ATOM 1283 N N . TRP A 1 167 ? -10.969 -7.480 7.156 1.00 98.56 167 TRP A N 1
ATOM 1284 C CA . TRP A 1 167 ? -9.853 -6.564 6.926 1.00 98.56 167 TRP A CA 1
ATOM 1285 C C . TRP A 1 167 ? -8.503 -7.278 6.890 1.00 98.56 167 TRP A C 1
ATOM 1287 O O . TRP A 1 167 ? -7.625 -6.882 6.122 1.00 98.56 167 TRP A O 1
ATOM 1297 N N . GLN A 1 168 ? -8.325 -8.353 7.664 1.00 98.38 168 GLN A N 1
ATOM 1298 C CA . GLN A 1 168 ? -7.141 -9.209 7.584 1.00 98.38 168 GLN A CA 1
ATOM 1299 C C . GLN A 1 168 ? -6.947 -9.745 6.162 1.00 98.38 168 GLN A C 1
ATOM 1301 O O . GLN A 1 168 ? -5.828 -9.688 5.655 1.00 98.38 168 GLN A O 1
ATOM 1306 N N . GLY A 1 169 ? -8.009 -10.242 5.517 1.00 98.12 169 GLY A N 1
ATOM 1307 C CA . GLY A 1 169 ? -7.954 -10.742 4.141 1.00 98.12 169 GLY A CA 1
ATOM 1308 C C . GLY A 1 169 ? -7.560 -9.652 3.142 1.00 98.12 169 GLY A C 1
ATOM 1309 O O . GLY A 1 169 ? -6.628 -9.832 2.357 1.00 98.12 169 GLY A O 1
ATOM 1310 N N . ILE A 1 170 ? -8.198 -8.482 3.237 1.00 98.19 170 ILE A N 1
ATOM 1311 C CA . ILE A 1 170 ? -7.916 -7.338 2.355 1.00 98.19 170 ILE A CA 1
ATOM 1312 C C . ILE A 1 170 ? -6.458 -6.873 2.498 1.00 98.19 170 ILE A C 1
ATOM 1314 O O . ILE A 1 170 ? -5.755 -6.676 1.501 1.00 98.19 170 ILE A O 1
ATOM 1318 N N . LEU A 1 171 ? -5.983 -6.728 3.738 1.00 98.06 171 LEU A N 1
ATOM 1319 C CA . LEU A 1 171 ? -4.618 -6.297 4.044 1.00 98.06 171 LEU A CA 1
ATOM 1320 C C . LEU A 1 171 ? -3.574 -7.347 3.662 1.00 98.06 171 LEU A C 1
ATOM 1322 O O . LEU A 1 171 ? -2.501 -6.990 3.177 1.00 98.06 171 LEU A O 1
ATOM 1326 N N . GLN A 1 172 ? -3.876 -8.634 3.853 1.00 97.94 172 GLN A N 1
ATOM 1327 C CA . GLN A 1 172 ? -3.017 -9.734 3.418 1.00 97.94 172 GLN A CA 1
ATOM 1328 C C . GLN A 1 172 ? -2.765 -9.662 1.913 1.00 97.94 172 GLN A C 1
ATOM 1330 O O . GLN A 1 172 ? -1.618 -9.768 1.470 1.00 97.94 172 GLN A O 1
ATOM 1335 N N . ASP A 1 173 ? -3.827 -9.460 1.138 1.00 97.1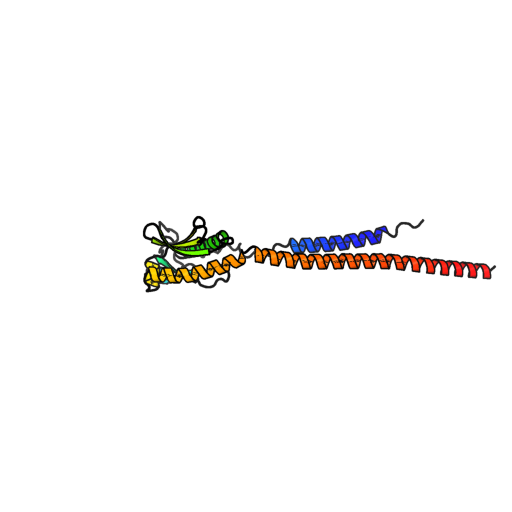9 173 ASP A N 1
ATOM 1336 C CA . ASP A 1 173 ? -3.741 -9.374 -0.311 1.00 97.19 173 ASP A CA 1
ATOM 1337 C C . ASP A 1 173 ? -2.993 -8.116 -0.767 1.00 97.19 173 ASP A C 1
ATOM 1339 O O . ASP A 1 173 ? -2.226 -8.179 -1.730 1.00 97.19 173 ASP A O 1
ATOM 1343 N N . GLU A 1 174 ? -3.189 -6.977 -0.096 1.00 96.94 174 GLU A N 1
ATOM 1344 C CA . GLU A 1 174 ? -2.481 -5.731 -0.417 1.00 96.94 174 GLU A CA 1
ATOM 1345 C C . GLU A 1 174 ? -0.987 -5.820 -0.126 1.00 96.94 174 GLU A C 1
ATOM 1347 O O . GLU A 1 174 ? -0.174 -5.596 -1.022 1.00 96.94 174 GLU A O 1
ATOM 1352 N N . ILE A 1 175 ? -0.605 -6.262 1.070 1.00 96.06 175 ILE A N 1
ATOM 1353 C CA . ILE A 1 175 ? 0.807 -6.416 1.433 1.00 96.06 175 ILE A CA 1
ATOM 1354 C C . ILE A 1 175 ? 1.491 -7.425 0.504 1.00 96.06 175 ILE A C 1
ATOM 1356 O O . ILE A 1 175 ? 2.614 -7.198 0.054 1.00 96.06 175 ILE A O 1
ATOM 1360 N N . ALA A 1 176 ? 0.815 -8.523 0.150 1.00 94.69 176 ALA A N 1
ATOM 1361 C CA . ALA A 1 176 ? 1.350 -9.494 -0.800 1.00 94.69 176 ALA A CA 1
ATOM 1362 C C . ALA A 1 176 ? 1.540 -8.912 -2.213 1.00 94.69 176 ALA A C 1
ATOM 1364 O O . ALA A 1 176 ? 2.456 -9.337 -2.92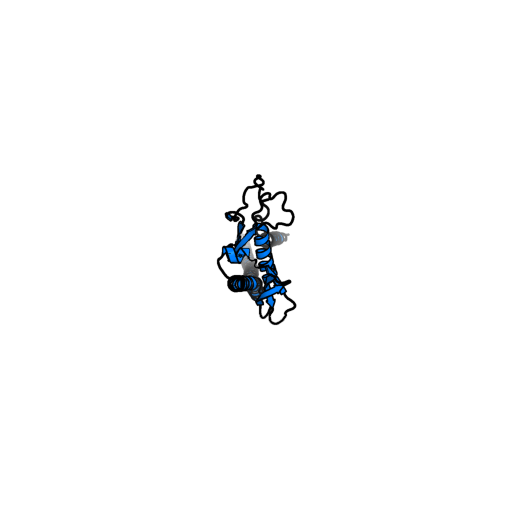4 1.00 94.69 176 ALA A O 1
ATOM 1365 N N . ARG A 1 177 ? 0.699 -7.962 -2.647 1.00 93.62 177 ARG A N 1
ATOM 1366 C CA . ARG A 1 177 ? 0.900 -7.226 -3.907 1.00 93.62 177 ARG A CA 1
ATOM 1367 C C . ARG A 1 177 ? 2.088 -6.276 -3.815 1.00 93.62 177 ARG A C 1
ATOM 1369 O O . ARG A 1 177 ? 2.932 -6.300 -4.708 1.00 93.62 177 ARG A O 1
ATOM 1376 N N . GLU A 1 178 ? 2.181 -5.494 -2.746 1.00 93.38 178 GLU A N 1
ATOM 1377 C CA . GLU A 1 178 ? 3.261 -4.524 -2.552 1.00 93.38 178 GLU A CA 1
ATOM 1378 C C . GLU A 1 178 ? 4.633 -5.200 -2.434 1.00 93.38 178 GLU A C 1
ATOM 1380 O O . GLU A 1 178 ? 5.584 -4.793 -3.100 1.00 93.38 178 GLU A O 1
ATOM 1385 N N . ILE A 1 179 ? 4.741 -6.306 -1.688 1.00 92.50 179 ILE A N 1
ATOM 1386 C CA . ILE A 1 179 ? 5.987 -7.084 -1.561 1.00 92.50 179 ILE A CA 1
ATOM 1387 C C . ILE A 1 179 ? 6.526 -7.521 -2.929 1.00 92.50 179 ILE A C 1
ATOM 1389 O O . ILE A 1 179 ? 7.736 -7.491 -3.154 1.00 92.50 179 ILE A O 1
ATOM 1393 N N . ARG A 1 180 ? 5.656 -7.884 -3.885 1.00 89.06 180 ARG A N 1
ATOM 1394 C CA . ARG A 1 180 ? 6.095 -8.276 -5.239 1.00 89.06 180 ARG A CA 1
ATOM 1395 C C . ARG A 1 180 ? 6.805 -7.143 -5.977 1.00 89.06 180 ARG A C 1
ATOM 1397 O O . ARG A 1 180 ? 7.650 -7.427 -6.821 1.00 89.06 180 ARG A O 1
ATOM 1404 N N . LEU A 1 181 ? 6.494 -5.886 -5.667 1.00 83.62 181 LEU A N 1
ATOM 1405 C CA . LEU A 1 181 ? 7.175 -4.727 -6.250 1.00 83.62 181 LEU A CA 1
ATOM 1406 C C . LEU A 1 181 ? 8.558 -4.502 -5.639 1.00 83.62 181 LEU A C 1
ATOM 1408 O O . LEU A 1 181 ? 9.450 -4.004 -6.325 1.00 83.62 181 LEU A O 1
ATOM 1412 N N . TYR A 1 182 ? 8.741 -4.906 -4.383 1.00 80.94 182 TYR A N 1
ATOM 1413 C CA . TYR A 1 182 ? 10.012 -4.818 -3.667 1.00 80.94 182 TYR A CA 1
ATOM 1414 C C . TYR A 1 182 ? 10.884 -6.075 -3.795 1.00 80.94 182 TYR A C 1
ATOM 1416 O O . TYR A 1 182 ? 12.027 -6.064 -3.341 1.00 80.94 182 TYR A O 1
ATOM 1424 N N . SER A 1 183 ? 10.388 -7.145 -4.425 1.00 70.62 183 SER A N 1
ATOM 1425 C CA . SER A 1 183 ? 11.158 -8.376 -4.602 1.00 70.62 183 SER A CA 1
ATOM 1426 C C . SER A 1 183 ? 12.420 -8.120 -5.449 1.00 70.62 183 SER A C 1
ATOM 1428 O O . SER A 1 183 ? 12.320 -7.659 -6.596 1.00 70.62 183 SER A O 1
ATOM 1430 N N . PRO A 1 184 ? 13.621 -8.438 -4.928 1.00 64.38 184 PRO A N 1
ATOM 1431 C CA . PRO A 1 184 ? 14.887 -8.178 -5.614 1.00 64.38 184 PRO A CA 1
ATOM 1432 C C . PRO A 1 184 ? 15.013 -8.944 -6.937 1.00 64.38 184 PRO A C 1
ATOM 1434 O O . PRO A 1 184 ? 15.689 -8.469 -7.851 1.00 64.38 184 PRO A O 1
ATOM 1437 N N . ASP A 1 185 ? 14.321 -10.076 -7.084 1.00 66.25 185 ASP A N 1
ATOM 1438 C CA . ASP A 1 185 ? 14.336 -10.877 -8.311 1.00 66.25 185 ASP A CA 1
ATOM 1439 C C . ASP A 1 185 ? 13.763 -10.109 -9.510 1.00 66.25 185 ASP A C 1
ATOM 1441 O O . ASP A 1 185 ? 14.268 -10.212 -10.632 1.00 66.25 185 ASP A O 1
ATOM 1445 N N . GLU A 1 186 ? 12.736 -9.288 -9.289 1.00 59.34 186 GLU A N 1
ATOM 1446 C CA . GLU A 1 186 ? 12.134 -8.477 -10.348 1.00 59.34 186 GLU A CA 1
ATOM 1447 C C . GLU A 1 186 ? 12.997 -7.254 -10.687 1.00 59.34 186 GLU A C 1
ATOM 1449 O O . GLU A 1 186 ? 13.129 -6.882 -11.859 1.00 59.34 186 GLU A O 1
ATOM 1454 N N . LEU A 1 187 ? 13.678 -6.674 -9.694 1.00 66.50 187 LEU A N 1
ATOM 1455 C CA . LEU A 1 187 ? 14.656 -5.606 -9.918 1.00 66.50 187 LEU A CA 1
ATOM 1456 C C . LEU A 1 187 ? 15.883 -6.108 -10.694 1.00 66.50 187 LEU A C 1
ATOM 1458 O O . LEU A 1 187 ? 16.340 -5.431 -11.623 1.00 66.50 187 LEU A O 1
ATOM 1462 N N . ALA A 1 188 ? 16.373 -7.310 -10.379 1.00 69.38 188 ALA A N 1
ATOM 1463 C CA . ALA A 1 188 ? 17.500 -7.947 -11.058 1.00 69.38 188 ALA A CA 1
ATOM 1464 C C . ALA A 1 188 ? 17.181 -8.267 -12.528 1.00 69.38 188 ALA A C 1
ATOM 1466 O O . ALA A 1 188 ? 17.971 -7.968 -13.426 1.00 69.38 188 ALA A O 1
ATOM 1467 N N . LYS A 1 189 ? 15.989 -8.807 -12.817 1.00 70.00 189 LYS A N 1
ATOM 1468 C CA . LYS A 1 189 ? 15.565 -9.081 -14.203 1.00 70.00 189 LYS A CA 1
ATOM 1469 C C . LYS A 1 189 ? 15.450 -7.801 -15.033 1.00 70.00 189 LYS A C 1
ATOM 1471 O O . LYS A 1 189 ? 15.864 -7.783 -16.196 1.00 70.00 189 LYS A O 1
ATOM 1476 N N . ARG A 1 190 ? 14.917 -6.719 -14.450 1.00 67.69 190 ARG A N 1
ATOM 1477 C CA . ARG A 1 190 ? 14.802 -5.411 -15.122 1.00 67.69 190 ARG A CA 1
ATOM 1478 C C . ARG A 1 190 ? 16.171 -4.804 -15.421 1.00 67.69 190 ARG A C 1
ATOM 1480 O O . ARG A 1 190 ? 16.397 -4.352 -16.542 1.00 67.69 190 ARG A O 1
ATOM 1487 N N . THR A 1 191 ? 17.101 -4.844 -14.467 1.00 75.25 191 THR A N 1
ATOM 1488 C CA . THR A 1 191 ? 18.472 -4.348 -14.681 1.00 75.25 191 THR A CA 1
ATOM 1489 C C . THR A 1 191 ? 19.220 -5.171 -15.724 1.00 75.25 191 THR A C 1
ATOM 1491 O O . THR A 1 191 ? 19.861 -4.586 -16.599 1.00 75.25 191 THR A O 1
ATOM 1494 N N . LEU A 1 192 ? 19.079 -6.501 -15.717 1.00 81.44 192 LEU A N 1
ATOM 1495 C CA . LEU A 1 192 ? 19.736 -7.365 -16.698 1.00 81.44 192 LEU A CA 1
ATOM 1496 C C . LEU A 1 192 ? 19.254 -7.091 -18.132 1.00 81.44 192 LEU A C 1
ATOM 1498 O O . LEU A 1 192 ? 20.070 -7.003 -19.050 1.00 81.44 192 LEU A O 1
ATOM 1502 N N . ARG A 1 193 ? 17.944 -6.890 -18.336 1.00 76.56 193 ARG A N 1
ATOM 1503 C CA . ARG A 1 193 ? 17.386 -6.574 -19.663 1.00 76.56 193 ARG A CA 1
ATOM 1504 C C . ARG A 1 193 ? 17.868 -5.212 -20.177 1.00 76.56 193 ARG A C 1
ATOM 1506 O O . ARG A 1 193 ? 18.233 -5.100 -21.347 1.00 76.56 193 ARG A O 1
ATOM 1513 N N . THR A 1 194 ? 17.937 -4.197 -19.315 1.00 80.94 194 THR A N 1
ATOM 1514 C CA . THR A 1 194 ? 18.498 -2.882 -19.674 1.00 80.94 194 THR A CA 1
ATOM 1515 C C . THR A 1 194 ? 19.985 -2.983 -20.018 1.00 80.94 194 THR A C 1
ATOM 1517 O O . THR A 1 194 ? 20.424 -2.425 -21.026 1.00 80.94 194 THR A O 1
ATOM 1520 N N . LEU A 1 195 ? 20.757 -3.751 -19.240 1.00 86.19 195 LEU A N 1
ATOM 1521 C CA . LEU A 1 195 ? 22.180 -3.980 -19.497 1.00 86.19 195 LEU A CA 1
ATOM 1522 C C . LEU A 1 195 ? 22.410 -4.676 -20.847 1.00 86.19 195 LEU A C 1
ATOM 1524 O O . LEU A 1 195 ? 23.331 -4.317 -21.579 1.00 86.19 195 LEU A O 1
ATOM 1528 N N . GLN A 1 196 ? 21.543 -5.624 -21.213 1.00 86.31 196 GLN A N 1
ATOM 1529 C CA . GLN A 1 196 ? 21.606 -6.315 -22.499 1.00 86.31 196 GLN A CA 1
ATOM 1530 C C . GLN A 1 196 ? 21.411 -5.354 -23.681 1.00 86.31 196 GLN A C 1
ATOM 1532 O O . GLN A 1 196 ? 22.180 -5.408 -24.641 1.00 86.31 196 GLN A O 1
ATOM 1537 N N . ILE A 1 197 ? 20.435 -4.442 -23.607 1.00 85.12 197 ILE A N 1
ATOM 1538 C CA . ILE A 1 197 ? 20.211 -3.426 -24.651 1.00 85.12 197 ILE A CA 1
ATOM 1539 C C . ILE A 1 197 ? 21.442 -2.517 -24.785 1.00 85.12 197 ILE A C 1
ATOM 1541 O O . ILE A 1 197 ? 21.904 -2.264 -25.900 1.00 85.12 197 ILE A O 1
ATOM 1545 N N . PHE A 1 198 ? 22.023 -2.086 -23.660 1.00 87.19 198 PHE A N 1
ATOM 1546 C CA . PHE A 1 198 ? 23.256 -1.294 -23.654 1.00 87.19 198 PHE A CA 1
ATOM 1547 C C . PHE A 1 198 ? 24.431 -2.036 -24.303 1.00 87.19 198 PHE A C 1
ATOM 1549 O O . PHE A 1 198 ? 25.131 -1.464 -25.139 1.00 87.19 198 PHE A O 1
ATOM 1556 N N . LEU A 1 199 ? 24.631 -3.314 -23.972 1.00 88.12 199 LEU A N 1
ATOM 1557 C CA . LEU A 1 199 ? 25.691 -4.134 -24.564 1.00 88.12 199 LEU A CA 1
ATOM 1558 C C . LEU A 1 199 ? 25.527 -4.284 -26.080 1.00 88.12 199 LEU A C 1
ATOM 1560 O O . LEU A 1 199 ? 26.508 -4.154 -26.811 1.00 88.12 199 LEU A O 1
ATOM 1564 N N . VAL A 1 200 ? 24.301 -4.495 -26.567 1.00 91.81 200 VAL A N 1
ATOM 1565 C CA . VAL A 1 200 ? 24.013 -4.566 -28.009 1.00 91.81 200 VAL A CA 1
ATOM 1566 C C . VAL A 1 200 ? 24.328 -3.234 -28.697 1.00 91.81 200 VAL A C 1
ATOM 1568 O O . VAL A 1 200 ? 24.987 -3.221 -29.737 1.00 91.81 200 VAL A O 1
ATOM 1571 N N . ALA A 1 201 ? 23.931 -2.104 -28.106 1.00 87.81 201 ALA A N 1
ATOM 1572 C CA . ALA A 1 201 ? 24.218 -0.778 -28.656 1.00 87.81 201 ALA A CA 1
ATOM 1573 C C . ALA A 1 201 ? 25.729 -0.486 -28.731 1.00 87.81 201 ALA A C 1
ATOM 1575 O O . ALA A 1 201 ? 26.220 0.044 -29.736 1.00 87.81 201 ALA A O 1
ATOM 1576 N N . ILE A 1 202 ? 26.486 -0.879 -27.700 1.00 89.19 202 ILE A N 1
ATOM 1577 C CA . ILE A 1 202 ? 27.951 -0.780 -27.683 1.00 89.19 202 ILE A CA 1
ATOM 1578 C C . ILE A 1 202 ? 28.555 -1.672 -28.773 1.00 89.19 202 ILE A C 1
ATOM 1580 O O . ILE A 1 202 ? 29.392 -1.203 -29.545 1.00 89.19 202 ILE A O 1
ATOM 1584 N N . ALA A 1 203 ? 28.108 -2.925 -28.889 1.00 88.88 203 ALA A N 1
ATOM 1585 C CA . ALA A 1 203 ?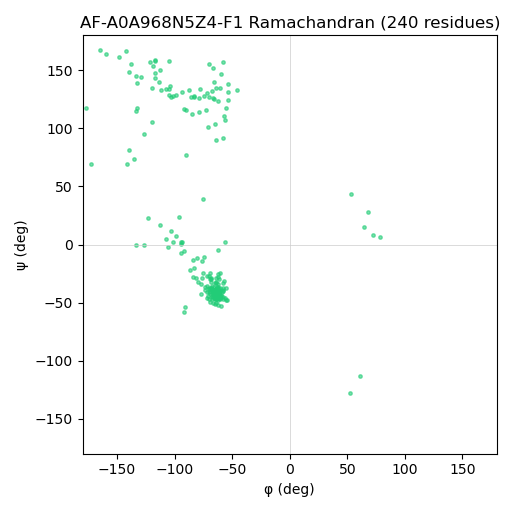 28.610 -3.863 -29.891 1.00 88.88 203 ALA A CA 1
ATOM 1586 C C . ALA A 1 203 ? 28.402 -3.345 -31.325 1.00 88.88 203 ALA A C 1
ATOM 1588 O O . ALA A 1 203 ? 29.338 -3.363 -32.126 1.00 88.88 203 ALA A O 1
ATOM 1589 N N . ILE A 1 204 ? 27.217 -2.806 -31.633 1.00 90.94 204 ILE A N 1
ATOM 1590 C CA . ILE A 1 204 ? 26.921 -2.190 -32.937 1.00 90.94 204 ILE A CA 1
ATOM 1591 C C . ILE A 1 204 ? 27.829 -0.980 -33.181 1.00 90.94 204 ILE A C 1
ATOM 1593 O O . ILE A 1 204 ? 28.394 -0.837 -34.265 1.00 90.94 204 ILE A O 1
ATOM 1597 N N . SER A 1 205 ? 28.024 -0.132 -32.169 1.00 87.00 205 SER A N 1
ATOM 1598 C CA . SER A 1 205 ? 28.886 1.050 -32.278 1.00 87.00 205 SER A CA 1
ATOM 1599 C C . SER A 1 205 ? 30.340 0.674 -32.583 1.00 87.00 205 SER A C 1
ATOM 1601 O O . SER A 1 205 ? 30.965 1.264 -33.468 1.00 87.00 205 SER A O 1
ATOM 1603 N N . VAL A 1 206 ? 30.872 -0.347 -31.904 1.00 88.88 206 VAL A N 1
ATOM 1604 C CA . VAL A 1 206 ? 32.225 -0.873 -32.145 1.00 88.88 206 VAL A CA 1
ATOM 1605 C C . VAL A 1 206 ? 32.329 -1.505 -33.534 1.00 88.88 206 VAL A C 1
ATOM 1607 O O . VAL A 1 206 ? 33.305 -1.254 -34.244 1.00 88.88 206 VAL A O 1
ATOM 1610 N N . ALA A 1 207 ? 31.322 -2.270 -33.961 1.00 90.81 207 ALA A N 1
ATOM 1611 C CA . ALA A 1 207 ? 31.293 -2.890 -35.284 1.00 90.81 207 ALA A CA 1
ATOM 1612 C C . ALA A 1 207 ? 31.308 -1.841 -36.409 1.00 90.81 207 ALA A C 1
ATOM 1614 O O . ALA A 1 207 ? 32.113 -1.935 -37.339 1.00 90.81 207 ALA A O 1
ATOM 1615 N N . LEU A 1 208 ? 30.478 -0.799 -36.299 1.00 90.81 208 LEU A N 1
ATOM 1616 C CA . LEU A 1 208 ? 30.440 0.309 -37.257 1.00 90.81 208 LEU A CA 1
ATOM 1617 C C . LEU A 1 208 ? 31.766 1.076 -37.291 1.00 90.81 208 LEU A C 1
ATOM 1619 O O . LEU A 1 208 ? 32.262 1.404 -38.373 1.00 90.81 208 LEU A O 1
ATOM 1623 N N . TRP A 1 209 ? 32.375 1.322 -36.129 1.00 90.12 209 TRP A N 1
ATOM 1624 C CA . TRP A 1 209 ? 33.690 1.956 -36.041 1.00 90.12 209 TRP A CA 1
ATOM 1625 C C . TRP A 1 209 ? 34.782 1.114 -36.718 1.00 90.12 209 TRP A C 1
ATOM 1627 O O . TRP A 1 209 ? 35.565 1.637 -37.518 1.00 90.12 209 TRP A O 1
ATOM 1637 N N . GLY A 1 210 ? 34.791 -0.200 -36.473 1.00 91.81 210 GLY A N 1
ATOM 1638 C CA . GLY A 1 210 ? 35.701 -1.143 -37.124 1.00 91.81 210 GLY A CA 1
ATOM 1639 C C . GLY A 1 210 ? 35.535 -1.160 -38.646 1.00 91.81 210 GLY A C 1
ATOM 1640 O O . GLY A 1 210 ? 36.525 -1.094 -39.380 1.00 91.81 210 GLY A O 1
ATOM 1641 N N . LEU A 1 211 ? 34.292 -1.154 -39.134 1.00 91.75 211 LEU A N 1
ATOM 1642 C CA . LEU A 1 211 ? 33.985 -1.133 -40.565 1.00 91.75 211 LEU A CA 1
ATOM 1643 C C . LEU A 1 211 ? 34.469 0.161 -41.237 1.00 91.75 211 LEU A C 1
ATOM 1645 O O . LEU A 1 211 ? 35.115 0.120 -42.288 1.00 91.75 211 LEU A O 1
ATOM 1649 N N . GLN A 1 212 ? 34.224 1.316 -40.610 1.00 89.19 212 GLN A N 1
ATOM 1650 C CA . GLN A 1 212 ? 34.710 2.610 -41.101 1.00 89.19 212 GLN A CA 1
ATOM 1651 C C . GLN A 1 212 ? 36.239 2.669 -41.152 1.00 89.19 212 GLN A C 1
ATOM 1653 O O . GLN A 1 212 ? 36.813 3.196 -42.111 1.00 89.19 212 GLN A O 1
ATOM 1658 N N . TRP A 1 213 ? 36.912 2.112 -40.143 1.00 89.75 213 TRP A N 1
ATOM 1659 C CA . TRP A 1 213 ? 38.368 2.030 -40.116 1.00 89.75 213 TRP A CA 1
ATOM 1660 C C . TRP A 1 213 ? 38.910 1.176 -41.272 1.00 89.75 213 TRP A C 1
ATOM 1662 O O . TRP A 1 213 ? 39.849 1.590 -41.963 1.00 89.75 213 TRP A O 1
ATOM 1672 N N . LEU A 1 214 ? 38.272 0.033 -41.543 1.00 92.12 214 LEU A N 1
ATOM 1673 C CA . LEU A 1 214 ? 38.644 -0.872 -42.629 1.00 92.12 214 LEU A CA 1
ATOM 1674 C C . LEU A 1 214 ? 38.457 -0.212 -44.007 1.00 92.12 214 LEU A C 1
ATOM 1676 O O . LEU A 1 214 ? 39.396 -0.161 -44.806 1.00 92.12 214 LEU A O 1
ATOM 1680 N N . LEU A 1 215 ? 37.287 0.383 -44.262 1.00 90.62 215 LEU A N 1
ATOM 1681 C CA . LEU A 1 215 ? 36.982 1.115 -45.502 1.00 90.62 215 LEU A CA 1
ATOM 1682 C C . LEU A 1 215 ? 37.924 2.314 -45.709 1.00 90.62 215 LEU A C 1
ATOM 1684 O O . LEU A 1 215 ? 38.397 2.585 -46.820 1.00 90.62 215 LEU A O 1
ATOM 1688 N N . GLY A 1 216 ? 38.278 3.004 -44.623 1.00 88.75 216 GLY A N 1
ATOM 1689 C CA . GLY A 1 216 ? 39.279 4.069 -44.624 1.00 88.75 216 GLY A CA 1
ATOM 1690 C C . GLY A 1 216 ? 40.677 3.592 -45.034 1.00 88.75 216 GLY A C 1
ATOM 1691 O O . GLY A 1 216 ? 41.447 4.361 -45.612 1.00 88.75 216 GLY A O 1
ATOM 1692 N N . ARG A 1 217 ? 41.018 2.327 -44.772 1.00 87.69 217 ARG A N 1
ATOM 1693 C CA . ARG A 1 217 ? 42.281 1.718 -45.208 1.00 87.69 217 ARG A CA 1
ATOM 1694 C C . ARG A 1 217 ? 42.248 1.343 -46.691 1.00 87.69 217 ARG A C 1
ATOM 1696 O O . ARG A 1 217 ? 43.215 1.627 -47.398 1.00 87.69 217 ARG A O 1
ATOM 1703 N N . TYR A 1 218 ? 41.145 0.765 -47.167 1.00 87.44 218 TYR A N 1
ATOM 1704 C CA . TYR A 1 218 ? 40.974 0.385 -48.576 1.00 87.44 218 TYR A CA 1
ATOM 1705 C C . TYR A 1 218 ? 40.971 1.596 -49.515 1.00 87.44 218 TYR A C 1
ATOM 1707 O O . TYR A 1 218 ? 41.714 1.625 -50.495 1.00 87.44 218 TYR A O 1
ATOM 1715 N N . SER A 1 219 ? 40.219 2.642 -49.173 1.00 86.12 219 SER A N 1
ATOM 1716 C CA . SER A 1 219 ? 40.157 3.882 -49.964 1.00 86.12 219 SER A CA 1
ATOM 1717 C C . SER A 1 219 ? 41.522 4.554 -50.153 1.00 86.12 219 SER A C 1
ATOM 1719 O O . SER A 1 219 ? 41.823 5.040 -51.241 1.00 86.12 219 SER A O 1
ATOM 1721 N N . ARG A 1 220 ? 42.398 4.537 -49.136 1.00 86.38 220 ARG A N 1
ATOM 1722 C CA . ARG A 1 220 ? 43.767 5.077 -49.257 1.00 86.38 220 ARG A CA 1
ATOM 1723 C C . ARG A 1 220 ? 44.629 4.285 -50.240 1.00 86.38 220 ARG A C 1
ATOM 1725 O O . ARG A 1 220 ? 45.432 4.891 -50.945 1.00 86.38 220 ARG A O 1
ATOM 1732 N N . ARG A 1 221 ? 44.465 2.958 -50.303 1.00 87.06 221 ARG A N 1
ATOM 1733 C CA . ARG A 1 221 ? 45.184 2.111 -51.270 1.00 87.06 221 ARG A CA 1
ATOM 1734 C C . ARG A 1 221 ? 44.766 2.447 -52.702 1.00 87.06 221 ARG A C 1
ATOM 1736 O O . ARG A 1 221 ? 45.633 2.711 -53.530 1.00 87.06 221 ARG A O 1
ATOM 1743 N N . LEU A 1 222 ? 43.462 2.557 -52.952 1.00 84.81 222 LEU A N 1
ATOM 1744 C CA . LEU A 1 222 ? 42.916 2.948 -54.258 1.00 84.81 222 LEU A CA 1
ATOM 1745 C C . LEU A 1 222 ? 43.361 4.358 -54.677 1.00 84.81 222 LEU A C 1
ATOM 1747 O O . LEU A 1 222 ? 43.764 4.569 -55.817 1.00 84.81 222 LEU A O 1
ATOM 1751 N N . ALA A 1 223 ? 43.357 5.320 -53.748 1.00 88.50 223 ALA A N 1
ATOM 1752 C CA . ALA A 1 223 ? 43.836 6.675 -54.025 1.00 88.50 223 ALA A CA 1
ATOM 1753 C C . ALA A 1 223 ? 45.323 6.694 -54.425 1.00 88.50 223 ALA A C 1
ATOM 1755 O O . ALA A 1 223 ? 45.698 7.407 -55.353 1.00 88.50 223 ALA A O 1
ATOM 1756 N N . SER A 1 224 ? 46.158 5.876 -53.770 1.00 88.75 224 SER A N 1
ATOM 1757 C CA . SER A 1 224 ? 47.579 5.768 -54.119 1.00 88.75 224 SER A CA 1
ATOM 1758 C C . SER A 1 224 ? 47.825 5.114 -55.483 1.00 88.75 224 SER A C 1
ATOM 1760 O O . SER A 1 224 ? 48.772 5.493 -56.164 1.00 88.75 224 SER A O 1
ATOM 1762 N N . GLN A 1 225 ? 46.971 4.177 -55.910 1.00 90.06 225 GLN A N 1
ATOM 1763 C CA . GLN A 1 225 ? 47.052 3.574 -57.244 1.00 90.06 225 GLN A CA 1
ATOM 1764 C C . GLN A 1 225 ? 46.690 4.589 -58.331 1.00 90.06 225 GLN A C 1
ATOM 1766 O O . GLN A 1 225 ? 47.493 4.815 -59.229 1.00 90.06 225 GLN A O 1
ATOM 1771 N N . ARG A 1 226 ? 45.566 5.303 -58.177 1.00 88.25 226 ARG A N 1
ATOM 1772 C CA . ARG A 1 226 ? 45.156 6.350 -59.130 1.00 88.25 226 ARG A CA 1
ATOM 1773 C C . ARG A 1 226 ? 46.195 7.460 -59.276 1.00 88.25 226 ARG A C 1
ATOM 1775 O O . ARG A 1 226 ? 46.452 7.914 -60.383 1.00 88.25 226 ARG A O 1
ATOM 1782 N N . GLN A 1 227 ? 46.814 7.895 -58.175 1.00 91.00 227 GLN A N 1
ATOM 1783 C CA . GLN A 1 227 ? 47.887 8.895 -58.245 1.00 91.00 227 GLN A CA 1
ATOM 1784 C C . GLN A 1 227 ? 49.110 8.389 -59.016 1.00 91.00 227 GLN A C 1
ATOM 1786 O O . GLN A 1 227 ? 49.710 9.163 -59.755 1.00 91.00 227 GLN A O 1
ATOM 1791 N N . ARG A 1 228 ? 49.472 7.107 -58.872 1.00 90.81 228 ARG A N 1
ATOM 1792 C CA . ARG A 1 228 ? 50.569 6.504 -59.645 1.00 90.81 228 ARG A CA 1
ATOM 1793 C C . ARG A 1 228 ? 50.231 6.413 -61.129 1.00 90.81 228 ARG A C 1
ATOM 1795 O O . ARG A 1 228 ? 51.079 6.748 -61.944 1.00 90.81 228 ARG A O 1
ATOM 1802 N N . GLU A 1 229 ? 49.006 6.022 -61.468 1.00 92.19 229 GLU A N 1
ATOM 1803 C CA . GLU A 1 229 ? 48.535 5.960 -62.858 1.00 92.19 229 GLU A CA 1
ATOM 1804 C C . GLU A 1 229 ? 48.527 7.345 -63.517 1.00 92.19 229 GLU A C 1
ATOM 1806 O O . GLU A 1 229 ? 49.063 7.503 -64.609 1.00 92.19 229 GLU A O 1
ATOM 1811 N N . MET A 1 230 ? 48.006 8.371 -62.834 1.00 89.69 230 MET A N 1
ATOM 1812 C CA . MET A 1 230 ? 48.019 9.746 -63.350 1.00 89.69 230 MET A CA 1
ATOM 1813 C C . MET A 1 230 ? 49.441 10.295 -63.507 1.00 89.69 230 MET A C 1
ATOM 1815 O O . MET A 1 230 ? 49.734 10.942 -64.508 1.00 89.69 230 MET A O 1
ATOM 1819 N N . ALA A 1 231 ? 50.335 10.031 -62.548 1.00 91.19 231 ALA A N 1
ATOM 1820 C CA . ALA A 1 231 ? 51.731 10.454 -62.644 1.00 91.19 231 ALA A CA 1
ATOM 1821 C C . ALA A 1 231 ? 52.464 9.753 -63.800 1.00 91.19 231 ALA A C 1
ATOM 1823 O O . ALA A 1 231 ? 53.217 10.400 -64.523 1.00 91.19 231 ALA A O 1
ATOM 1824 N N . ALA A 1 232 ? 52.214 8.457 -64.009 1.00 91.69 232 ALA A N 1
ATOM 1825 C CA . ALA A 1 232 ? 52.770 7.705 -65.131 1.00 91.69 232 ALA A CA 1
ATOM 1826 C C . ALA A 1 232 ? 52.237 8.210 -66.482 1.00 91.69 232 ALA A C 1
ATOM 1828 O O . ALA A 1 232 ? 53.022 8.410 -67.406 1.00 91.69 232 ALA A O 1
ATOM 1829 N N . ALA A 1 233 ? 50.932 8.483 -66.588 1.00 91.56 233 ALA A N 1
ATOM 1830 C CA . ALA A 1 233 ? 50.329 9.051 -67.793 1.00 91.56 233 ALA A CA 1
ATOM 1831 C C . ALA A 1 233 ? 50.875 10.456 -68.106 1.00 91.56 233 ALA A C 1
ATOM 1833 O O . ALA A 1 233 ? 51.200 10.747 -69.254 1.00 91.56 233 ALA A O 1
ATOM 1834 N N . ALA A 1 234 ? 51.035 11.308 -67.088 1.00 91.25 234 ALA A N 1
ATOM 1835 C CA . ALA A 1 234 ? 51.629 12.634 -67.246 1.00 91.25 234 ALA A CA 1
ATOM 1836 C C . ALA A 1 234 ? 53.100 12.560 -67.691 1.00 91.25 234 ALA A C 1
ATOM 1838 O O . ALA A 1 234 ? 53.509 13.310 -68.575 1.00 91.25 234 ALA A O 1
ATOM 1839 N N . ALA A 1 235 ? 53.885 11.637 -67.124 1.00 90.62 235 ALA A N 1
ATOM 1840 C CA . ALA A 1 235 ? 55.272 11.417 -67.528 1.00 90.62 235 ALA A CA 1
ATOM 1841 C C . ALA A 1 235 ? 55.381 10.902 -68.975 1.00 90.62 235 ALA A C 1
ATOM 1843 O O . ALA A 1 235 ? 56.218 11.386 -69.732 1.00 90.62 235 ALA A O 1
ATOM 1844 N N . ALA A 1 236 ? 54.509 9.972 -69.380 1.00 90.50 236 ALA A N 1
ATOM 1845 C CA . ALA A 1 236 ? 54.456 9.470 -70.753 1.00 90.50 236 ALA A CA 1
ATOM 1846 C C . ALA A 1 236 ? 54.068 10.569 -71.759 1.00 90.50 236 ALA A C 1
ATOM 1848 O O . ALA A 1 236 ? 54.683 10.675 -72.816 1.00 90.50 236 ALA A O 1
ATOM 1849 N N . ALA A 1 237 ? 53.097 11.422 -71.414 1.00 88.81 237 ALA A N 1
ATOM 1850 C CA . ALA A 1 237 ? 52.708 12.559 -72.247 1.00 88.81 237 ALA A CA 1
ATOM 1851 C C . ALA A 1 237 ? 53.840 13.591 -72.396 1.00 88.81 237 ALA A C 1
ATOM 1853 O O . ALA A 1 237 ? 54.055 14.103 -73.490 1.00 88.81 237 ALA A O 1
ATOM 1854 N N . ALA A 1 238 ? 54.589 13.868 -71.321 1.00 87.81 238 ALA A N 1
ATOM 1855 C CA . ALA A 1 238 ? 55.744 14.763 -71.372 1.00 87.81 238 ALA A CA 1
ATOM 1856 C C . ALA A 1 238 ? 56.872 14.210 -72.261 1.00 87.81 238 ALA A C 1
ATOM 1858 O O . ALA A 1 238 ? 57.457 14.966 -73.028 1.00 87.81 238 ALA A O 1
ATOM 1859 N N . ALA A 1 239 ? 57.140 12.901 -72.202 1.00 88.50 239 ALA A N 1
ATOM 1860 C CA . ALA A 1 239 ? 58.146 12.249 -73.042 1.00 88.50 239 ALA A CA 1
ATOM 1861 C C . ALA A 1 239 ? 57.763 12.201 -74.533 1.00 88.50 239 ALA A C 1
ATOM 1863 O O . ALA A 1 239 ? 58.639 12.199 -75.385 1.00 88.50 239 ALA A O 1
ATOM 1864 N N . ALA A 1 240 ? 56.468 12.170 -74.863 1.00 86.69 240 ALA A N 1
ATOM 1865 C CA . ALA A 1 240 ? 55.999 12.216 -76.251 1.00 86.69 240 ALA A CA 1
ATOM 1866 C C . ALA A 1 240 ? 56.067 13.625 -76.878 1.00 86.69 240 ALA A C 1
ATOM 1868 O O . ALA A 1 240 ? 55.916 13.757 -78.090 1.00 86.69 240 ALA A O 1
ATOM 1869 N N . ALA A 1 241 ? 56.243 14.671 -76.064 1.00 81.69 241 ALA A N 1
ATOM 1870 C CA . ALA A 1 241 ? 56.297 16.066 -76.507 1.00 81.69 241 ALA A CA 1
ATOM 1871 C C . ALA A 1 241 ? 57.728 16.590 -76.751 1.00 81.69 241 ALA A C 1
ATOM 1873 O O . ALA A 1 241 ? 57.877 17.717 -77.225 1.00 81.69 241 ALA A O 1
ATOM 1874 N N . THR A 1 242 ? 58.754 15.808 -76.404 1.00 76.44 242 THR A N 1
ATOM 1875 C CA . THR A 1 242 ? 60.183 16.098 -76.629 1.00 76.44 242 THR A CA 1
ATOM 1876 C C . THR A 1 242 ? 60.714 15.325 -77.820 1.00 76.44 242 THR A C 1
ATOM 1878 O O . THR A 1 242 ? 61.436 15.937 -78.634 1.00 76.44 242 THR A O 1
#

pLDDT: mean 84.86, std 15.0, range [43.16, 98.56]

Foldseek 3Di:
DDDPPPVVVVVVVVVVVVVVVVVVVVVVPPDDCPVPPPDPPPPPDDQADDPPQWDDDPQKIKHFQAAPPPRDTLDIDMFGDDRGPVCCDPGDDRVNQSVQLNVLLLVLLLLCLVAPAWAWDWDDDPNWTWIWIARPVHRVSITTRHTQDVVRCVVVVHDSVVVSVSSRVSSRVSSVVSSVVSHVVVVVVVVVVVVVVVVVVVVVVVVVVVVVVVVVVVVVVVVVVVVVVVVVVVVVVVVVVD

Mean predicted aligned error: 13.26 Å